Protein AF-A0A0B6ZT87-F1 (afdb_monomer_lite)

Sequence (252 aa):
LNSELMQNSILHFPVRRFHTSDIIVDASDFKSRPNCYDPAFLLRLFVQILSPDKQVVLRLFVERDCLSYLMIALSSHDPHIRLLAYHALNDFYLHVEGSRWHDKIEMTFVLDLLNASRVKDGQKLSFVVALFFARTVKLLLYPADPMYVPIF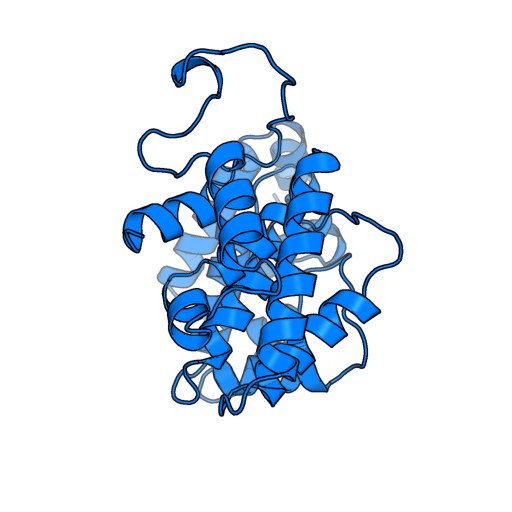RFLVAKPEVDLGNVPEFYQLFFSAGNQYKHERNWMLSLLYEGMRETSDYWLYQKKFIFKILLSYYDSA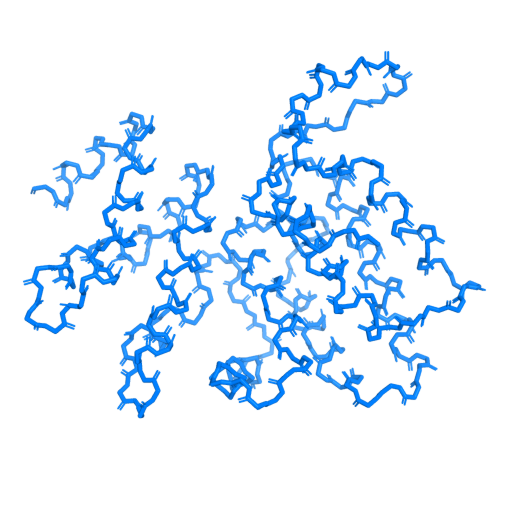ISDAHSQKLILLMVKNACQEKSVAVDLVKNHG

pLDDT: mean 92.38, std 9.5, range [53.12, 98.75]

Radius of gyration: 18.59 Å; chains: 1; bounding box: 53×34×52 Å

Structure (mmCIF, N/CA/C/O backbone):
data_AF-A0A0B6ZT87-F1
#
_entry.id   AF-A0A0B6ZT87-F1
#
loop_
_atom_site.group_PDB
_atom_site.id
_atom_site.type_symbol
_atom_site.label_atom_id
_atom_site.label_alt_id
_atom_site.label_comp_id
_atom_site.label_asym_id
_atom_site.label_entity_id
_atom_site.label_seq_id
_atom_site.pdbx_PDB_ins_code
_atom_site.Cartn_x
_atom_site.Cartn_y
_atom_site.Cartn_z
_atom_site.occupancy
_atom_site.B_iso_or_equiv
_atom_site.auth_seq_id
_atom_site.auth_comp_id
_atom_site.auth_asym_id
_atom_site.auth_atom_id
_atom_site.pdbx_PDB_model_num
ATOM 1 N N . LEU A 1 1 ? -16.168 -11.953 5.983 1.00 83.44 1 LEU A N 1
ATOM 2 C CA . LEU A 1 1 ? -15.842 -11.524 4.602 1.00 83.44 1 LEU A CA 1
ATOM 3 C C . LEU A 1 1 ? -15.044 -12.636 3.929 1.00 83.44 1 LEU A C 1
ATOM 5 O O . LEU A 1 1 ? -14.175 -13.207 4.580 1.00 83.44 1 LEU A O 1
ATOM 9 N N . ASN A 1 2 ? -15.372 -12.985 2.683 1.00 91.62 2 ASN A N 1
ATOM 10 C CA . ASN A 1 2 ? -14.607 -13.939 1.874 1.00 91.62 2 ASN A CA 1
ATOM 11 C C . ASN A 1 2 ? -13.206 -13.363 1.578 1.00 91.62 2 ASN A C 1
ATOM 13 O O . ASN A 1 2 ? -13.110 -12.232 1.097 1.00 91.62 2 ASN A O 1
ATOM 17 N N . SER A 1 3 ? -12.154 -14.128 1.894 1.00 91.88 3 SER A N 1
ATOM 18 C CA . SER A 1 3 ? -10.756 -13.685 1.796 1.00 91.88 3 SER A CA 1
ATOM 19 C C . SER A 1 3 ? -10.286 -13.490 0.352 1.00 91.88 3 SER A C 1
ATOM 21 O O . SER A 1 3 ? -9.625 -12.499 0.065 1.00 91.88 3 SER A O 1
ATOM 23 N N . GLU A 1 4 ? -10.655 -14.380 -0.570 1.00 92.88 4 GLU A N 1
ATOM 24 C CA . GLU A 1 4 ? -10.298 -14.256 -1.991 1.00 92.88 4 GLU A CA 1
ATOM 25 C C . GLU A 1 4 ? -10.983 -13.040 -2.624 1.00 92.88 4 GLU A C 1
ATOM 27 O O . GLU A 1 4 ? -10.346 -12.230 -3.299 1.00 92.88 4 GLU A O 1
ATOM 32 N N . LEU A 1 5 ? -12.273 -12.853 -2.327 1.00 94.06 5 LEU A N 1
ATOM 33 C CA . LEU A 1 5 ? -13.032 -11.691 -2.775 1.00 94.06 5 LEU A CA 1
ATOM 34 C C . LEU A 1 5 ? -12.413 -10.389 -2.247 1.00 94.06 5 LEU A C 1
ATOM 36 O O . LEU A 1 5 ? -12.329 -9.407 -2.982 1.00 94.06 5 LEU A O 1
ATOM 40 N N . MET A 1 6 ? -11.929 -10.377 -0.999 1.00 96.06 6 MET A N 1
ATOM 41 C CA . MET A 1 6 ? -11.260 -9.210 -0.416 1.00 96.06 6 MET A CA 1
ATOM 42 C C . MET A 1 6 ? -9.918 -8.911 -1.089 1.00 96.06 6 MET A C 1
ATOM 44 O O . MET A 1 6 ? -9.664 -7.762 -1.447 1.00 96.06 6 MET A O 1
ATOM 48 N N . GLN A 1 7 ? -9.096 -9.934 -1.333 1.00 94.75 7 GLN A N 1
ATOM 49 C CA . GLN A 1 7 ? -7.830 -9.785 -2.058 1.00 94.75 7 GLN A CA 1
ATOM 50 C C . GLN A 1 7 ? -8.050 -9.225 -3.467 1.00 94.75 7 GLN A C 1
ATOM 52 O O . GLN A 1 7 ? -7.420 -8.240 -3.849 1.00 94.75 7 GLN A O 1
ATOM 57 N N . ASN A 1 8 ? -9.026 -9.762 -4.204 1.00 94.88 8 ASN A N 1
ATOM 58 C CA . ASN A 1 8 ? -9.412 -9.216 -5.505 1.00 94.88 8 ASN A CA 1
ATOM 59 C C . ASN A 1 8 ? -9.874 -7.755 -5.399 1.00 94.88 8 ASN A C 1
ATOM 61 O O . ASN A 1 8 ? -9.515 -6.930 -6.238 1.00 94.88 8 ASN A O 1
ATOM 65 N N . SER A 1 9 ? -10.620 -7.410 -4.347 1.00 95.50 9 SER A N 1
ATOM 66 C CA . SER A 1 9 ? -11.100 -6.041 -4.117 1.00 95.50 9 SER A CA 1
ATOM 67 C C . SER A 1 9 ? -9.967 -5.054 -3.820 1.00 95.50 9 SER A C 1
ATOM 69 O O . SER A 1 9 ? -10.050 -3.901 -4.237 1.00 95.50 9 SER A O 1
ATOM 71 N N . ILE A 1 10 ? -8.902 -5.500 -3.149 1.00 96.94 10 ILE A N 1
ATOM 72 C CA . ILE A 1 10 ? -7.670 -4.728 -2.929 1.00 96.94 10 ILE A CA 1
ATOM 73 C C . ILE A 1 10 ? -6.945 -4.510 -4.260 1.00 96.94 10 ILE A C 1
ATOM 75 O O . ILE A 1 10 ? -6.743 -3.368 -4.679 1.00 96.94 10 ILE A O 1
ATOM 79 N N . LEU A 1 11 ? -6.622 -5.591 -4.974 1.00 95.12 11 LEU A N 1
ATOM 80 C CA . LEU A 1 11 ? -5.844 -5.544 -6.218 1.00 95.12 11 LEU A CA 1
ATOM 81 C C . LEU A 1 11 ? -6.576 -4.866 -7.378 1.00 95.12 11 LEU A C 1
ATOM 83 O O . LEU A 1 11 ? -5.948 -4.445 -8.351 1.00 95.12 11 LEU A O 1
ATOM 87 N N . HIS A 1 12 ? -7.900 -4.755 -7.301 1.00 93.31 12 HIS A N 1
ATOM 88 C CA . HIS A 1 12 ? -8.737 -4.156 -8.337 1.00 93.31 12 HIS A CA 1
ATOM 89 C C . HIS A 1 12 ? -9.594 -3.000 -7.838 1.00 93.31 12 HIS A C 1
ATOM 91 O O . HIS A 1 12 ? -10.571 -2.637 -8.497 1.00 93.31 12 HIS A O 1
ATOM 97 N N . PHE A 1 13 ? -9.193 -2.364 -6.735 1.00 94.19 13 PHE A N 1
ATOM 98 C CA . PHE A 1 13 ? -9.897 -1.203 -6.204 1.00 94.19 13 PHE A CA 1
ATOM 99 C C . PHE A 1 13 ? -10.130 -0.143 -7.301 1.00 94.19 13 PHE A C 1
ATOM 101 O O . PHE A 1 13 ? -9.202 0.152 -8.075 1.00 94.19 13 PHE A O 1
ATOM 108 N N . PRO A 1 14 ? -11.351 0.411 -7.424 1.00 92.25 14 PRO A N 1
ATOM 109 C CA . PRO A 1 14 ? -11.712 1.315 -8.509 1.00 92.25 14 PRO A CA 1
ATOM 110 C C . PRO A 1 14 ? -11.261 2.750 -8.198 1.00 92.25 14 PRO A C 1
ATOM 112 O O . PRO A 1 14 ? -12.071 3.616 -7.884 1.00 92.25 14 PRO A O 1
ATOM 115 N N . VAL A 1 15 ? -9.957 3.018 -8.316 1.00 91.88 15 VAL A N 1
ATOM 116 C CA . VAL A 1 15 ? -9.335 4.291 -7.895 1.00 91.88 15 VAL A CA 1
ATOM 117 C C . VAL A 1 15 ? -9.961 5.547 -8.515 1.00 91.88 15 VAL A C 1
ATOM 119 O O . VAL A 1 15 ? -9.937 6.597 -7.888 1.00 91.88 15 VAL A O 1
ATOM 122 N N . ARG A 1 16 ? -10.546 5.468 -9.720 1.00 89.62 16 ARG A N 1
ATOM 123 C CA . ARG A 1 16 ? -11.189 6.604 -10.421 1.00 89.62 16 ARG A CA 1
ATOM 124 C C . ARG A 1 16 ? -12.714 6.666 -10.262 1.00 89.62 16 ARG A C 1
ATOM 126 O O . ARG A 1 16 ? -13.355 7.467 -10.939 1.00 89.62 16 ARG A O 1
ATOM 133 N N . ARG A 1 17 ? -13.318 5.809 -9.433 1.00 84.62 17 ARG A N 1
ATOM 134 C CA . ARG A 1 17 ? -14.758 5.877 -9.161 1.00 84.62 17 ARG A CA 1
ATOM 135 C C . ARG A 1 17 ? -15.024 6.982 -8.145 1.00 84.62 17 ARG A C 1
ATOM 137 O O . ARG A 1 17 ? -14.495 6.942 -7.040 1.00 84.62 17 ARG A O 1
ATOM 144 N N . PHE A 1 18 ? -15.866 7.931 -8.532 1.00 80.88 18 PHE A N 1
ATOM 145 C CA . PHE A 1 18 ? -16.365 8.971 -7.643 1.00 80.88 18 PHE A CA 1
ATOM 146 C C . PHE A 1 18 ? -17.678 8.534 -7.001 1.00 80.88 18 PHE A C 1
ATOM 148 O O . PHE A 1 18 ? -18.469 7.803 -7.602 1.00 80.88 18 PHE A O 1
ATOM 155 N N . HIS A 1 19 ? -17.892 8.964 -5.765 1.00 71.06 19 HIS A N 1
ATOM 156 C CA . HIS A 1 19 ? -19.130 8.798 -5.040 1.00 71.06 19 HIS A CA 1
ATOM 157 C C . HIS A 1 19 ? -20.219 9.581 -5.765 1.00 71.06 19 HIS A C 1
ATOM 159 O O . HIS A 1 19 ? -20.153 10.801 -5.893 1.00 71.06 19 HIS A O 1
ATOM 165 N N . THR A 1 20 ? -21.224 8.864 -6.252 1.00 66.50 20 THR A N 1
ATOM 166 C CA . THR A 1 20 ? -22.485 9.455 -6.681 1.00 66.50 20 THR A CA 1
ATOM 167 C C . THR A 1 20 ? -23.411 9.522 -5.472 1.00 66.50 20 THR A C 1
ATOM 169 O O . THR A 1 20 ? -23.677 8.512 -4.822 1.00 66.50 20 THR A O 1
ATOM 172 N N . SER A 1 21 ? -23.855 10.728 -5.132 1.00 57.47 21 SER A N 1
ATOM 173 C CA . SER A 1 21 ? -24.848 10.974 -4.085 1.00 57.47 21 SER A CA 1
ATOM 174 C C . SER A 1 21 ? -26.244 10.534 -4.541 1.00 57.47 21 SER A C 1
ATOM 176 O O . SER A 1 21 ? -26.616 10.818 -5.678 1.00 57.47 21 SER A O 1
ATOM 178 N N . ASP A 1 22 ? -26.981 9.870 -3.643 1.00 53.12 22 ASP A N 1
ATOM 179 C CA . ASP A 1 22 ? -28.433 9.583 -3.576 1.00 53.12 22 ASP A CA 1
ATOM 180 C C . ASP A 1 22 ? -29.196 9.059 -4.805 1.00 53.12 22 ASP A C 1
ATOM 182 O O . ASP A 1 22 ? -30.383 8.746 -4.706 1.00 53.12 22 ASP A O 1
ATOM 186 N N . ILE A 1 23 ? -28.547 8.873 -5.948 1.00 57.34 23 ILE A N 1
ATOM 187 C CA . ILE A 1 23 ? -29.146 8.183 -7.087 1.00 57.34 23 ILE A CA 1
ATOM 188 C C . ILE A 1 23 ? -28.925 6.686 -6.874 1.00 57.34 23 ILE A C 1
ATOM 190 O O . ILE A 1 23 ? -27.784 6.218 -6.821 1.00 57.34 23 ILE A O 1
ATOM 194 N N . ILE A 1 24 ? -30.018 5.929 -6.748 1.00 55.78 24 ILE A N 1
ATOM 195 C CA . ILE A 1 24 ? -29.978 4.468 -6.850 1.00 55.78 24 ILE A CA 1
ATOM 196 C C . ILE A 1 24 ? -29.580 4.154 -8.293 1.00 55.78 24 ILE A C 1
ATOM 198 O O . ILE A 1 24 ? -30.388 4.244 -9.212 1.00 55.78 24 ILE A O 1
ATOM 202 N N . VAL A 1 25 ? -28.299 3.872 -8.483 1.00 58.06 25 VAL A N 1
ATOM 203 C CA . VAL A 1 25 ? -27.706 3.474 -9.757 1.00 58.06 25 VAL A CA 1
ATOM 204 C C . VAL A 1 25 ? -27.603 1.947 -9.762 1.00 58.06 25 VAL A C 1
ATOM 206 O O . VAL A 1 25 ? -27.328 1.352 -8.715 1.00 58.06 25 VAL A O 1
ATOM 209 N N . ASP A 1 26 ? -27.850 1.304 -10.906 1.00 58.34 26 ASP A N 1
ATOM 210 C CA . ASP A 1 26 ? -27.733 -0.153 -11.017 1.00 58.34 26 ASP A CA 1
ATOM 211 C C . ASP A 1 26 ? -26.299 -0.590 -10.664 1.00 58.34 26 ASP A C 1
ATOM 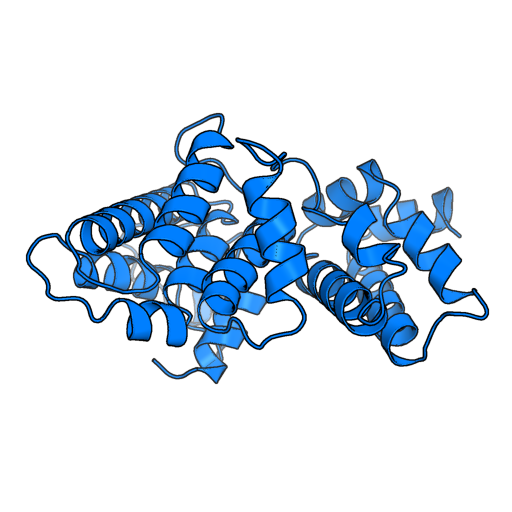213 O O . ASP A 1 26 ? -25.317 0.092 -10.979 1.00 58.34 26 ASP A O 1
ATOM 217 N N . ALA A 1 27 ? -26.157 -1.737 -9.999 1.00 54.16 27 ALA A N 1
ATOM 218 C CA . ALA A 1 27 ? -24.858 -2.319 -9.680 1.00 54.16 27 ALA A CA 1
ATOM 219 C C . ALA A 1 27 ? -23.961 -2.457 -10.929 1.00 54.16 27 ALA A C 1
ATOM 221 O O . ALA A 1 27 ? -22.741 -2.314 -10.812 1.00 54.16 27 ALA A O 1
ATOM 222 N N . SER A 1 28 ? -24.546 -2.673 -12.116 1.00 57.28 28 SER A N 1
ATOM 223 C CA . SER A 1 28 ? -23.823 -2.730 -13.395 1.00 57.28 28 SER A CA 1
ATOM 224 C C . SER A 1 28 ? -23.135 -1.417 -13.778 1.00 57.28 28 SER A C 1
ATOM 226 O O . SER A 1 28 ? -22.039 -1.427 -14.345 1.00 57.28 28 SER A O 1
ATOM 228 N N . ASP A 1 29 ? -23.739 -0.280 -13.440 1.00 55.91 29 ASP A N 1
ATOM 229 C CA . ASP A 1 29 ? -23.303 1.050 -13.881 1.00 55.91 29 ASP A CA 1
ATOM 230 C C . ASP A 1 29 ? -22.119 1.577 -13.061 1.00 55.91 29 ASP A C 1
ATOM 232 O O . ASP A 1 29 ? -21.350 2.435 -13.505 1.00 55.91 29 ASP A O 1
ATOM 236 N N . PHE A 1 30 ? -21.896 1.004 -11.878 1.00 54.84 30 PHE A N 1
ATOM 237 C CA . PHE A 1 30 ? -20.769 1.337 -11.014 1.00 54.84 30 PHE A CA 1
ATOM 238 C C . PHE A 1 30 ? -19.422 0.775 -11.481 1.00 54.84 30 PHE A C 1
ATOM 240 O O . PHE A 1 30 ? -18.396 1.056 -10.848 1.00 54.84 30 PHE A O 1
ATOM 247 N N . LYS A 1 31 ? -19.399 -0.012 -12.569 1.00 53.62 31 LYS A N 1
ATOM 248 C CA . LYS A 1 31 ? -18.198 -0.701 -13.073 1.00 53.62 31 LYS A CA 1
ATOM 249 C C . LYS A 1 31 ? -17.474 -1.490 -11.972 1.00 53.62 31 LYS A C 1
ATOM 251 O O . LYS A 1 31 ? -16.247 -1.620 -11.996 1.00 53.62 31 LYS A O 1
ATOM 256 N N . SER A 1 32 ? -18.211 -1.990 -10.979 1.00 57.09 32 SER A N 1
ATOM 257 C CA . SER A 1 32 ? -17.680 -2.945 -10.015 1.00 57.09 32 SER A CA 1
ATOM 258 C C . SER A 1 32 ? -17.319 -4.211 -10.784 1.00 57.09 32 SER A C 1
ATOM 260 O O . SER A 1 32 ? -18.106 -4.740 -11.568 1.00 57.09 32 SER A O 1
ATOM 262 N N . ARG A 1 33 ? -16.084 -4.693 -10.614 1.00 71.75 33 ARG A N 1
ATOM 263 C CA . ARG A 1 33 ? -15.753 -6.022 -11.128 1.00 71.75 33 ARG A CA 1
ATOM 264 C C . ARG A 1 33 ? -16.640 -7.029 -10.387 1.00 71.75 33 ARG A C 1
ATOM 266 O O . ARG A 1 33 ? -16.773 -6.892 -9.172 1.00 71.75 33 ARG A O 1
ATOM 273 N N . PRO A 1 34 ? -17.195 -8.046 -11.069 1.00 72.38 34 PRO A N 1
ATOM 274 C CA . PRO A 1 34 ? -18.135 -8.991 -10.455 1.00 72.38 34 PRO A CA 1
ATOM 275 C C . PRO A 1 34 ? -17.536 -9.711 -9.237 1.00 72.38 34 PRO A C 1
ATOM 277 O O . PRO A 1 34 ? -18.251 -10.065 -8.307 1.00 72.38 34 PRO A O 1
ATOM 280 N N . ASN A 1 35 ? -16.208 -9.847 -9.205 1.00 86.75 35 ASN A N 1
ATOM 281 C CA . ASN A 1 35 ? -15.457 -10.475 -8.122 1.00 86.75 35 ASN A CA 1
ATOM 282 C C . ASN A 1 35 ? -14.780 -9.439 -7.207 1.00 86.75 35 ASN A C 1
ATOM 284 O O . ASN A 1 35 ? -13.632 -9.633 -6.803 1.00 86.75 35 ASN A O 1
ATOM 288 N N . CYS A 1 36 ? -15.445 -8.322 -6.903 1.00 90.69 36 CYS A N 1
ATOM 289 C CA . CYS A 1 36 ? -14.975 -7.329 -5.935 1.00 90.69 36 CYS A CA 1
ATOM 290 C C . CYS A 1 36 ? -16.129 -6.791 -5.080 1.00 90.69 36 CYS A C 1
ATOM 292 O O . CYS A 1 36 ? -17.240 -6.597 -5.568 1.00 90.69 36 CYS A O 1
ATOM 294 N N . TYR A 1 37 ? -15.849 -6.487 -3.814 1.00 91.44 37 TYR A N 1
ATOM 295 C CA . TYR A 1 37 ? -16.756 -5.725 -2.966 1.00 91.44 37 TYR A CA 1
ATOM 296 C C . TYR A 1 37 ? -16.900 -4.294 -3.482 1.00 91.44 37 TYR A C 1
ATOM 298 O O . TYR A 1 37 ? -15.930 -3.672 -3.927 1.00 91.44 37 TYR A O 1
ATOM 306 N N . ASP A 1 38 ? -18.110 -3.758 -3.357 1.00 87.94 38 ASP A N 1
ATOM 307 C CA . ASP A 1 38 ? -18.382 -2.351 -3.609 1.00 87.94 38 ASP A CA 1
ATOM 308 C C . ASP A 1 38 ? -17.730 -1.467 -2.522 1.00 87.94 38 ASP A C 1
ATOM 310 O O . ASP A 1 38 ? -18.082 -1.609 -1.346 1.00 87.94 38 ASP A O 1
ATOM 314 N N . PRO A 1 39 ? -16.818 -0.535 -2.872 1.00 90.62 39 PRO A N 1
ATOM 315 C CA . PRO A 1 39 ? -16.180 0.337 -1.886 1.00 90.62 39 PRO A CA 1
ATOM 316 C C . PRO A 1 39 ? -17.156 1.232 -1.130 1.00 90.62 39 PRO A C 1
ATOM 318 O O . PRO A 1 39 ? -16.940 1.493 0.051 1.00 90.62 39 PRO A O 1
ATOM 321 N N . ALA A 1 40 ? -18.228 1.696 -1.784 1.00 85.69 40 ALA A N 1
ATOM 322 C CA . ALA A 1 40 ? -19.200 2.576 -1.141 1.00 85.69 40 ALA A CA 1
ATOM 323 C C . ALA A 1 40 ? -19.935 1.849 -0.006 1.00 85.69 40 ALA A C 1
ATOM 325 O O . ALA A 1 40 ? -20.065 2.396 1.090 1.00 85.69 40 ALA A O 1
ATOM 326 N N . PHE A 1 41 ? -20.346 0.602 -0.242 1.00 90.06 41 PHE A N 1
ATOM 327 C CA . PHE A 1 41 ? -20.899 -0.268 0.790 1.00 90.06 41 PHE A CA 1
ATOM 328 C C . PHE A 1 41 ? -19.863 -0.636 1.863 1.00 90.06 41 PHE A C 1
ATOM 330 O O . PHE A 1 41 ? -20.102 -0.436 3.055 1.00 90.06 41 PHE A O 1
ATOM 337 N N . LEU A 1 42 ? -18.706 -1.167 1.457 1.00 94.06 42 LEU A N 1
ATOM 338 C CA . LEU A 1 42 ? -17.764 -1.794 2.383 1.00 94.06 42 LEU A CA 1
ATOM 339 C C . LEU A 1 42 ? -17.112 -0.784 3.340 1.00 94.06 42 LEU A C 1
ATOM 341 O O . LEU A 1 42 ? -16.951 -1.084 4.520 1.00 94.06 42 LEU A O 1
ATOM 345 N N . LEU A 1 43 ? -16.802 0.431 2.876 1.00 95.62 43 LEU A N 1
ATOM 346 C CA . LEU A 1 43 ? -16.252 1.480 3.742 1.00 95.62 43 LEU A CA 1
ATOM 347 C C . LEU A 1 43 ? -17.269 1.964 4.777 1.00 95.62 43 LEU A C 1
ATOM 349 O O . LEU A 1 43 ? -16.916 2.134 5.941 1.00 95.62 43 LEU A O 1
ATOM 353 N N . ARG A 1 44 ? -18.539 2.129 4.386 1.00 94.31 44 ARG A N 1
ATOM 354 C CA . ARG A 1 44 ? -19.615 2.483 5.327 1.00 94.31 44 ARG A CA 1
ATOM 355 C C . ARG A 1 44 ? -19.831 1.380 6.361 1.00 94.31 44 ARG A C 1
ATOM 357 O O . ARG A 1 44 ? -19.998 1.675 7.541 1.00 94.31 44 ARG A O 1
ATOM 364 N N . LEU A 1 45 ? -19.763 0.117 5.936 1.00 95.75 45 LEU A N 1
ATOM 365 C CA . LEU A 1 45 ? -19.802 -1.023 6.848 1.00 95.75 45 LEU A CA 1
ATOM 366 C C . LEU A 1 45 ? -18.639 -0.981 7.850 1.00 95.75 45 LEU A C 1
ATOM 368 O O . LEU A 1 45 ? -18.861 -1.210 9.034 1.00 95.75 45 LEU A O 1
ATOM 372 N N . PHE A 1 46 ? -17.419 -0.667 7.410 1.00 98.12 46 PHE A N 1
ATOM 373 C CA . PHE A 1 46 ? -16.270 -0.555 8.312 1.00 98.12 46 PHE A CA 1
ATOM 374 C C . PHE A 1 46 ? -16.413 0.584 9.316 1.00 98.12 46 PHE A C 1
ATOM 376 O O . PHE A 1 46 ? -16.192 0.340 10.497 1.00 98.12 46 PHE A O 1
ATOM 383 N N . VAL A 1 47 ? -16.867 1.767 8.896 1.00 97.31 47 VAL A N 1
ATOM 384 C CA . VAL A 1 47 ? -17.190 2.867 9.824 1.00 97.31 47 VAL A CA 1
ATOM 385 C C . VAL A 1 47 ? -18.217 2.414 10.869 1.00 97.31 47 VAL A C 1
ATOM 387 O O . VAL A 1 47 ? -18.040 2.638 12.061 1.00 97.31 47 VAL A O 1
ATOM 390 N N . GLN A 1 48 ? -19.261 1.692 10.454 1.00 96.88 48 GLN A N 1
ATOM 391 C CA . GLN A 1 48 ? -20.282 1.192 11.377 1.00 96.88 48 GLN A CA 1
ATOM 392 C C . GLN A 1 48 ? -19.766 0.106 12.337 1.00 96.88 48 GLN A C 1
ATOM 394 O O . GLN A 1 48 ? -20.220 0.035 13.480 1.00 96.88 48 GLN A O 1
ATOM 399 N N . ILE A 1 49 ? -18.859 -0.763 11.881 1.00 97.25 49 ILE A N 1
ATOM 400 C CA . ILE A 1 49 ? -18.223 -1.797 12.714 1.00 97.25 49 ILE A CA 1
ATOM 401 C C . ILE A 1 49 ? -17.276 -1.159 13.731 1.00 97.25 49 ILE A C 1
ATOM 403 O O . ILE A 1 49 ? -17.218 -1.622 14.865 1.00 97.25 49 ILE A O 1
ATOM 407 N N . LEU A 1 50 ? -16.551 -0.116 13.327 1.00 98.25 50 LEU A N 1
ATOM 408 C CA . LEU A 1 50 ? -15.528 0.547 14.132 1.00 98.25 50 LEU A CA 1
ATOM 409 C C . LEU A 1 50 ? -16.079 1.682 15.004 1.00 98.25 50 LEU A C 1
ATOM 411 O O . LEU A 1 50 ? -15.322 2.263 15.769 1.00 98.25 50 LEU A O 1
ATOM 415 N N . SER A 1 51 ? -17.381 1.978 14.955 1.00 96.50 51 SER A N 1
ATOM 416 C CA . SER A 1 51 ? -17.975 3.013 15.812 1.00 96.50 51 SER A CA 1
ATOM 417 C C . SER A 1 51 ? -17.656 2.779 17.308 1.00 96.50 51 SER A C 1
ATOM 419 O O . SER A 1 51 ? -17.592 1.614 17.717 1.00 96.50 51 SER A O 1
ATOM 421 N N . PRO A 1 52 ? -17.488 3.837 18.130 1.00 92.44 52 PRO A N 1
ATOM 422 C CA . PRO A 1 52 ? -16.894 3.749 19.474 1.00 92.44 52 PRO A CA 1
ATOM 423 C C . PRO A 1 52 ? -17.495 2.697 20.419 1.00 92.44 52 PRO A C 1
ATOM 425 O O . PRO A 1 52 ? -16.767 2.059 21.171 1.00 92.44 52 PRO A O 1
ATOM 428 N N . ASP A 1 53 ? -18.806 2.457 20.347 1.00 90.94 53 ASP A N 1
ATOM 429 C CA . ASP A 1 53 ? -19.511 1.547 21.263 1.00 90.94 53 ASP A CA 1
ATOM 430 C C . ASP A 1 53 ? -19.455 0.063 20.850 1.00 90.94 53 ASP A C 1
ATOM 432 O O . ASP A 1 53 ? -20.111 -0.793 21.454 1.00 90.94 53 ASP A O 1
ATOM 436 N N . LYS A 1 54 ? -18.730 -0.278 19.778 1.00 94.25 54 LYS A N 1
ATOM 437 C CA . LYS A 1 54 ? -18.665 -1.648 19.252 1.00 94.25 54 LYS A CA 1
ATOM 438 C C . LYS A 1 54 ? -17.457 -2.394 19.792 1.00 94.25 54 LYS A C 1
ATOM 440 O O . LYS A 1 54 ? -16.344 -1.890 19.806 1.00 94.25 54 LYS A O 1
ATOM 445 N N . GLN A 1 55 ? -17.665 -3.656 20.161 1.00 93.12 55 GLN A N 1
ATOM 446 C CA . GLN A 1 55 ? -16.560 -4.566 20.440 1.00 93.12 55 GLN A CA 1
ATOM 447 C C . GLN A 1 55 ? -16.034 -5.152 19.132 1.00 93.12 55 GLN A C 1
ATOM 449 O O . GLN A 1 55 ? -16.737 -5.894 18.443 1.00 93.12 55 GLN A O 1
ATOM 454 N N . VAL A 1 56 ? -14.788 -4.825 18.798 1.00 95.06 56 VAL A N 1
ATOM 455 C CA . VAL A 1 56 ? -14.144 -5.251 17.555 1.00 95.06 56 VAL A CA 1
ATOM 456 C C . VAL A 1 56 ? -13.061 -6.277 17.863 1.00 95.06 56 VAL A C 1
ATOM 458 O O . VAL A 1 56 ? -12.143 -6.030 18.643 1.00 95.06 56 VAL A O 1
ATOM 461 N N . VAL A 1 57 ? -13.129 -7.438 17.211 1.00 96.44 57 VAL A N 1
ATOM 462 C CA . VAL A 1 57 ? -12.037 -8.419 17.243 1.00 96.44 57 VAL A CA 1
ATOM 463 C C . VAL A 1 57 ? -10.928 -7.930 16.305 1.00 96.44 57 VAL A C 1
ATOM 465 O O . VAL A 1 57 ? -10.904 -8.273 15.124 1.00 96.44 57 VAL A O 1
ATOM 468 N N . LEU A 1 58 ? -10.031 -7.094 16.833 1.00 97.56 58 LEU A N 1
ATOM 469 C CA . LEU A 1 58 ? -9.003 -6.363 16.074 1.00 97.56 58 LEU A CA 1
ATOM 470 C C . LEU A 1 58 ? -8.143 -7.265 15.188 1.00 97.56 58 LEU A C 1
ATOM 472 O O . LEU A 1 58 ? -8.039 -7.033 13.985 1.00 97.56 58 LEU A O 1
ATOM 476 N N . ARG A 1 59 ? -7.606 -8.348 15.758 1.00 97.00 59 ARG A N 1
ATOM 477 C CA . ARG A 1 59 ? -6.811 -9.325 15.005 1.00 97.00 59 ARG A CA 1
ATOM 478 C C . ARG A 1 59 ? -7.586 -9.890 13.815 1.00 97.00 59 ARG A C 1
ATOM 480 O O . ARG A 1 59 ? -7.068 -9.892 12.708 1.00 97.00 59 ARG A O 1
ATOM 487 N N . LEU A 1 60 ? -8.849 -10.282 14.010 1.00 97.06 60 LEU A N 1
ATOM 488 C CA . LEU A 1 60 ? -9.692 -10.802 12.928 1.00 97.06 60 LEU A CA 1
ATOM 489 C C . LEU A 1 60 ? -9.961 -9.737 11.853 1.00 97.06 60 LEU A C 1
ATOM 491 O O . LEU A 1 60 ? -10.017 -10.064 10.669 1.00 97.06 60 LEU A O 1
ATOM 495 N N . PHE A 1 61 ? -10.120 -8.470 12.244 1.00 98.00 61 PHE A N 1
ATOM 496 C CA . PHE A 1 61 ? -10.300 -7.359 11.308 1.00 98.00 61 PHE A CA 1
ATOM 497 C C . PHE A 1 61 ? -9.085 -7.211 10.376 1.00 98.00 61 PHE A C 1
ATOM 499 O O . PHE A 1 61 ? -9.247 -7.050 9.166 1.00 98.00 61 PHE A O 1
ATOM 506 N N . VAL A 1 62 ? -7.869 -7.341 10.914 1.00 98.06 62 VAL A N 1
ATOM 507 C CA . VAL A 1 62 ? -6.629 -7.294 10.124 1.00 98.06 62 VAL A CA 1
ATOM 508 C C . VAL A 1 62 ? -6.409 -8.591 9.331 1.00 98.06 62 VAL A C 1
ATOM 510 O O . VAL A 1 62 ? -6.124 -8.532 8.137 1.00 98.06 62 VAL A O 1
ATOM 513 N N . GLU A 1 63 ? -6.634 -9.767 9.929 1.00 96.88 63 GLU A N 1
ATOM 514 C CA . GLU A 1 63 ? -6.513 -11.076 9.256 1.00 96.88 63 GLU A CA 1
ATOM 515 C C . GLU A 1 63 ? -7.448 -11.207 8.044 1.00 96.88 63 GLU A C 1
ATOM 517 O O . GLU A 1 63 ? -7.121 -11.891 7.072 1.00 96.88 63 GLU A O 1
ATOM 522 N N . ARG A 1 64 ? -8.610 -10.542 8.082 1.00 97.31 64 ARG A N 1
ATOM 523 C CA . ARG A 1 64 ? -9.592 -10.501 6.987 1.00 97.31 64 ARG A CA 1
ATOM 524 C C . ARG A 1 64 ? -9.357 -9.375 5.982 1.00 97.31 64 ARG A C 1
ATOM 526 O O . ARG A 1 64 ? -10.253 -9.112 5.183 1.00 97.31 64 ARG A O 1
ATOM 533 N N . ASP A 1 65 ? -8.181 -8.747 6.006 1.00 98.38 65 ASP A N 1
ATOM 534 C CA . ASP A 1 65 ? -7.775 -7.663 5.106 1.00 98.38 65 ASP A CA 1
ATOM 535 C C . ASP A 1 65 ? -8.666 -6.410 5.184 1.00 98.38 65 ASP A C 1
ATOM 537 O O . ASP A 1 65 ? -8.617 -5.562 4.294 1.00 98.38 65 ASP A O 1
ATOM 541 N N . CYS A 1 66 ? -9.469 -6.236 6.240 1.00 98.44 66 CYS A N 1
ATOM 542 C CA . CYS A 1 66 ? -10.311 -5.047 6.366 1.00 98.44 66 CYS A CA 1
ATOM 543 C C . CYS A 1 66 ? -9.446 -3.789 6.531 1.00 98.44 66 CYS A C 1
ATOM 545 O O . CYS A 1 66 ? -9.679 -2.786 5.861 1.00 98.44 66 CYS A O 1
ATOM 547 N N . LEU A 1 67 ? -8.395 -3.863 7.358 1.00 98.56 67 LEU A N 1
ATOM 548 C CA . LEU A 1 67 ? -7.439 -2.764 7.524 1.00 98.56 67 LEU A CA 1
ATOM 549 C C . LEU A 1 67 ? -6.634 -2.510 6.240 1.00 98.56 67 LEU A C 1
ATOM 551 O O . LEU A 1 67 ? -6.464 -1.365 5.828 1.00 98.56 67 LEU A O 1
ATOM 555 N N . SER A 1 68 ? -6.207 -3.573 5.555 1.00 98.75 68 SER A N 1
ATOM 556 C CA . SER A 1 68 ? -5.549 -3.481 4.248 1.00 98.75 68 SER A CA 1
ATOM 557 C C . SER A 1 68 ? -6.440 -2.793 3.210 1.00 98.75 68 SER A C 1
ATOM 559 O O . SER A 1 68 ? -5.971 -1.951 2.449 1.00 98.75 68 SER A O 1
ATOM 561 N N . TYR A 1 69 ? -7.741 -3.079 3.212 1.00 98.75 69 TYR A N 1
ATOM 562 C CA . TYR A 1 69 ? -8.707 -2.423 2.336 1.00 98.75 69 TYR A CA 1
ATOM 563 C C . TYR A 1 69 ? -8.859 -0.926 2.642 1.00 98.75 69 TYR A C 1
ATOM 565 O O . TYR A 1 69 ? -8.927 -0.120 1.712 1.00 98.75 69 TYR A O 1
ATOM 573 N N . LEU A 1 70 ? -8.851 -0.532 3.923 1.00 98.75 70 LEU A N 1
ATOM 574 C CA . LEU A 1 70 ? -8.832 0.883 4.316 1.00 98.75 70 LEU A CA 1
ATOM 575 C C . LEU A 1 70 ? -7.588 1.602 3.776 1.00 98.75 70 LEU A C 1
ATOM 577 O O . LEU A 1 70 ? -7.719 2.694 3.226 1.00 98.75 70 LEU A O 1
ATOM 581 N N . MET A 1 71 ? -6.409 0.971 3.845 1.00 98.62 71 MET A N 1
ATOM 582 C CA . MET A 1 71 ? -5.171 1.522 3.271 1.00 98.62 71 MET A CA 1
ATOM 583 C C . MET A 1 71 ? -5.294 1.740 1.761 1.00 98.62 71 MET A C 1
ATOM 585 O O . MET A 1 71 ? -4.967 2.814 1.255 1.00 98.62 71 MET A O 1
ATOM 589 N N . ILE A 1 72 ? -5.826 0.752 1.038 1.00 98.38 72 ILE A N 1
ATOM 590 C CA . ILE A 1 72 ? -6.063 0.845 -0.407 1.00 98.38 72 ILE A CA 1
ATOM 591 C C . ILE A 1 72 ? -7.037 1.970 -0.759 1.00 98.38 72 ILE A C 1
ATOM 593 O O . ILE A 1 72 ? -6.810 2.684 -1.737 1.00 98.38 72 ILE A O 1
ATOM 597 N N . ALA A 1 73 ? -8.088 2.184 0.032 1.00 98.31 73 ALA A N 1
ATOM 598 C CA . ALA A 1 73 ? -9.076 3.229 -0.230 1.00 98.31 73 ALA A CA 1
ATOM 599 C C . ALA A 1 73 ? -8.486 4.654 -0.212 1.00 98.31 73 ALA A C 1
ATOM 601 O O . ALA A 1 73 ? -9.008 5.541 -0.893 1.00 98.31 73 ALA A O 1
ATOM 602 N N . LEU A 1 74 ? -7.343 4.866 0.453 1.00 98.44 74 LEU A N 1
ATOM 603 C CA . LEU A 1 74 ? -6.595 6.132 0.424 1.00 98.44 74 LEU A CA 1
ATOM 604 C C . LEU A 1 74 ? -6.021 6.473 -0.964 1.00 98.44 74 LEU A C 1
ATOM 606 O O . LEU A 1 74 ? -5.664 7.623 -1.223 1.00 98.44 74 LEU A O 1
ATOM 610 N N . SER A 1 75 ? -5.950 5.499 -1.876 1.00 97.75 75 SER A N 1
ATOM 611 C CA . SER A 1 75 ? -5.547 5.716 -3.272 1.00 97.75 75 SER A CA 1
ATOM 612 C C . SER A 1 75 ? -6.668 6.253 -4.169 1.00 97.75 75 SER A C 1
ATOM 614 O O . SER A 1 75 ? -6.411 6.603 -5.322 1.00 97.75 75 SER A O 1
ATOM 616 N N . SER A 1 76 ? -7.905 6.348 -3.666 1.00 96.75 76 SER A N 1
ATOM 617 C CA . SER A 1 76 ? -9.045 6.853 -4.435 1.00 96.75 76 SER A CA 1
ATOM 618 C C . SER A 1 76 ? -8.838 8.300 -4.885 1.00 96.75 76 SER A C 1
ATOM 620 O O . SER A 1 76 ? -8.351 9.142 -4.131 1.00 96.75 76 SER A O 1
ATOM 622 N N . HIS A 1 77 ? -9.256 8.627 -6.105 1.00 94.81 77 HIS A N 1
ATOM 623 C CA . HIS A 1 77 ? -9.333 10.005 -6.598 1.00 94.81 77 HIS A CA 1
ATOM 624 C C . HIS A 1 77 ? -10.452 10.794 -5.917 1.00 94.81 77 HIS A C 1
ATOM 626 O O . HIS A 1 77 ? -10.336 12.010 -5.771 1.00 94.81 77 HIS A O 1
ATOM 632 N N . ASP A 1 78 ? -11.467 10.110 -5.397 1.00 94.62 78 ASP A N 1
ATOM 633 C CA . ASP A 1 78 ? -12.569 10.729 -4.673 1.00 94.62 78 ASP A CA 1
ATOM 634 C C . ASP A 1 78 ? -12.182 11.112 -3.230 1.00 94.62 78 ASP A C 1
ATOM 636 O O . ASP A 1 78 ? -11.895 10.225 -2.417 1.00 94.62 78 ASP A O 1
ATOM 640 N N . PRO A 1 79 ? -12.199 12.414 -2.875 1.00 95.25 79 PRO A N 1
ATOM 641 C CA . PRO A 1 79 ? -11.949 12.868 -1.510 1.00 95.25 79 PRO A CA 1
ATOM 642 C C . PRO A 1 79 ? -12.877 12.248 -0.465 1.00 95.25 79 PRO A C 1
ATOM 644 O O . PRO A 1 79 ? -12.411 11.950 0.631 1.00 95.25 79 PRO A O 1
ATOM 647 N N . HIS A 1 80 ? -14.149 12.009 -0.785 1.00 94.50 80 HIS A N 1
ATOM 648 C CA . HIS A 1 80 ? -15.115 11.462 0.167 1.00 94.50 80 HIS A CA 1
ATOM 649 C C . HIS A 1 80 ? -14.746 10.032 0.583 1.00 94.50 80 HIS A C 1
ATOM 651 O O . HIS A 1 80 ? -14.706 9.711 1.769 1.00 94.50 80 HIS A O 1
ATOM 657 N N . ILE A 1 81 ? -14.382 9.189 -0.388 1.00 95.56 81 ILE A N 1
ATOM 658 C CA . ILE A 1 81 ? -13.893 7.826 -0.138 1.00 95.56 81 ILE A CA 1
ATOM 659 C C . ILE A 1 81 ? -12.638 7.840 0.740 1.00 95.56 81 ILE A C 1
ATOM 661 O O . ILE A 1 81 ? -12.542 7.057 1.685 1.00 95.56 81 ILE A O 1
ATOM 665 N N . ARG A 1 82 ? -11.695 8.751 0.468 1.00 97.31 82 ARG A N 1
ATOM 666 C CA . ARG A 1 82 ? -10.476 8.871 1.279 1.00 97.31 82 ARG A CA 1
ATOM 667 C C . ARG A 1 82 ? -10.774 9.326 2.703 1.00 97.31 82 ARG A C 1
ATOM 669 O O . ARG A 1 82 ? -10.199 8.779 3.634 1.00 97.31 82 ARG A O 1
ATOM 676 N N . LEU A 1 83 ? -11.663 10.301 2.882 1.00 96.94 83 LEU A N 1
ATOM 677 C CA . LEU A 1 83 ? -12.045 10.797 4.206 1.00 96.94 83 LEU A CA 1
ATOM 678 C C . LEU A 1 83 ? -12.759 9.720 5.033 1.00 96.94 83 LEU A C 1
ATOM 680 O O . LEU A 1 83 ? -12.424 9.557 6.202 1.00 96.94 83 LEU A O 1
ATOM 684 N N . LEU A 1 84 ? -13.653 8.928 4.428 1.00 96.94 84 LEU A N 1
ATOM 685 C CA . LEU A 1 84 ? -14.263 7.768 5.093 1.00 96.94 84 LEU A CA 1
ATOM 686 C C . LEU A 1 84 ? -13.218 6.736 5.528 1.00 96.94 84 LEU A C 1
ATOM 688 O O . LEU A 1 84 ? -13.290 6.209 6.635 1.00 96.94 84 LEU A O 1
ATOM 692 N N . ALA A 1 85 ? -12.238 6.454 4.670 1.00 98.31 85 ALA A N 1
ATOM 693 C CA . ALA A 1 85 ? -11.167 5.524 4.998 1.00 98.31 85 ALA A CA 1
ATOM 694 C C . ALA A 1 85 ? -10.272 6.057 6.128 1.00 98.31 85 ALA A C 1
ATOM 696 O O . ALA A 1 85 ? -9.991 5.318 7.065 1.00 98.31 85 ALA A O 1
ATOM 697 N N . TYR A 1 86 ? -9.884 7.338 6.098 1.00 98.31 86 TYR A N 1
ATOM 698 C CA . TYR A 1 86 ? -9.136 7.966 7.193 1.00 98.31 86 TYR A CA 1
ATOM 699 C C . TYR A 1 86 ? -9.916 7.977 8.510 1.00 98.31 86 TYR A C 1
ATOM 701 O O . TYR A 1 86 ? -9.332 7.696 9.552 1.00 98.31 86 TYR A O 1
ATOM 709 N N . HIS A 1 87 ? -11.222 8.244 8.469 1.00 98.00 87 HIS A N 1
ATOM 710 C CA . HIS A 1 87 ? -12.088 8.159 9.644 1.00 98.00 87 HIS A CA 1
ATOM 711 C C . HIS A 1 87 ? -12.084 6.746 10.233 1.00 98.00 87 HIS A C 1
ATOM 713 O O . HIS A 1 87 ? -11.797 6.568 11.410 1.00 98.00 87 HIS A O 1
ATOM 719 N N . ALA A 1 88 ? -12.326 5.727 9.406 1.00 98.44 88 ALA A N 1
ATOM 720 C CA . ALA A 1 88 ? -12.292 4.336 9.847 1.00 98.44 88 ALA A CA 1
ATOM 721 C C . ALA A 1 88 ? -10.903 3.921 10.375 1.00 98.44 88 ALA A C 1
ATOM 723 O O . ALA A 1 88 ? -10.817 3.184 11.351 1.00 98.44 88 ALA A O 1
ATOM 724 N N . LEU A 1 89 ? -9.807 4.402 9.776 1.00 98.56 89 LEU A N 1
ATOM 725 C CA . LEU A 1 89 ? -8.453 4.170 10.295 1.00 98.56 89 LEU A CA 1
ATOM 726 C C . LEU A 1 89 ? -8.262 4.786 11.686 1.00 98.56 89 LEU A C 1
ATOM 728 O O . LEU A 1 89 ? -7.671 4.143 12.550 1.00 98.56 89 LEU A O 1
ATOM 732 N N . ASN A 1 90 ? -8.783 5.993 11.912 1.00 98.06 90 ASN A N 1
ATOM 733 C CA . ASN A 1 90 ? -8.749 6.647 13.217 1.00 98.06 90 ASN A CA 1
ATOM 734 C C . ASN A 1 90 ? -9.587 5.887 14.257 1.00 98.06 90 ASN A C 1
ATOM 736 O O . ASN A 1 90 ? -9.120 5.647 15.364 1.00 98.06 90 ASN A O 1
ATOM 740 N N . ASP A 1 91 ? -10.789 5.438 13.900 1.00 98.44 91 ASP A N 1
ATOM 741 C CA . ASP A 1 91 ? -11.614 4.632 14.805 1.00 98.44 91 ASP A CA 1
ATOM 742 C C . ASP A 1 91 ? -10.926 3.307 15.159 1.00 98.44 91 ASP A C 1
ATOM 744 O O . ASP A 1 91 ? -10.877 2.911 16.323 1.00 98.44 91 ASP A O 1
ATOM 748 N N . PHE A 1 92 ? -10.331 2.633 14.168 1.00 98.56 92 PHE A N 1
ATOM 749 C CA . PHE A 1 92 ? -9.531 1.431 14.400 1.00 98.56 92 PHE A CA 1
ATOM 750 C C . PHE A 1 92 ? -8.352 1.712 15.339 1.00 98.56 92 PHE A C 1
ATOM 752 O O . PHE A 1 92 ? -8.125 0.934 16.263 1.00 98.56 92 PHE A O 1
ATOM 759 N N . TYR A 1 93 ? -7.638 2.827 15.149 1.00 98.31 93 TYR A N 1
ATOM 760 C CA . TYR A 1 93 ? -6.557 3.254 16.039 1.00 98.31 93 TYR A CA 1
ATOM 761 C C . TYR A 1 93 ? -7.036 3.387 17.488 1.00 98.31 93 TYR A C 1
ATOM 763 O O . TYR A 1 93 ? -6.409 2.838 18.391 1.00 98.31 93 TYR A O 1
ATOM 771 N N . LEU A 1 94 ? -8.178 4.042 17.717 1.00 97.81 94 LEU A N 1
ATOM 772 C CA . LEU A 1 94 ? -8.748 4.209 19.057 1.00 97.81 94 LEU A CA 1
ATOM 773 C C . LEU A 1 94 ? -9.126 2.866 19.702 1.00 97.81 94 LEU A C 1
ATOM 775 O O . LEU A 1 94 ? -8.865 2.661 20.890 1.00 97.81 94 LEU A O 1
ATOM 779 N N . HIS A 1 95 ? -9.673 1.921 18.927 1.00 98.06 95 HIS A N 1
ATOM 780 C CA . HIS A 1 95 ? -9.922 0.559 19.417 1.00 98.06 95 HIS A CA 1
ATOM 781 C C . HIS A 1 95 ? -8.628 -0.161 19.797 1.00 98.06 95 HIS A C 1
ATOM 783 O O . HIS A 1 95 ? -8.577 -0.820 20.835 1.00 98.06 95 HIS A O 1
ATOM 789 N N . VAL A 1 96 ? -7.576 -0.035 18.984 1.00 97.69 96 VAL A N 1
ATOM 790 C CA . VAL A 1 96 ? -6.255 -0.606 19.284 1.00 97.69 96 VAL A CA 1
ATOM 791 C C . VAL A 1 96 ? -5.686 0.007 20.564 1.00 97.69 96 VAL A C 1
ATOM 793 O O . VAL A 1 96 ? -5.263 -0.739 21.451 1.00 97.69 96 VAL A O 1
ATOM 796 N N . GLU A 1 97 ? -5.749 1.331 20.707 1.00 96.06 97 GLU A N 1
ATOM 797 C CA . GLU A 1 97 ? -5.284 2.071 21.881 1.00 96.06 97 GLU A CA 1
ATOM 798 C C . GLU A 1 97 ? -5.978 1.626 23.175 1.00 96.06 97 GLU A C 1
ATOM 800 O O . GLU A 1 97 ? -5.308 1.381 24.182 1.00 96.06 97 GLU A O 1
ATOM 805 N N . GLY A 1 98 ? -7.298 1.433 23.142 1.00 94.19 98 GLY A N 1
ATOM 806 C CA . GLY A 1 98 ? -8.077 0.952 24.286 1.00 94.19 98 GLY A CA 1
ATOM 807 C C . GLY A 1 98 ? -7.948 -0.550 24.575 1.00 94.19 98 GLY A C 1
ATOM 808 O O . GLY A 1 98 ? -8.483 -1.031 25.577 1.00 94.19 98 GLY A O 1
ATOM 809 N N . SER A 1 99 ? -7.267 -1.316 23.718 1.00 95.62 99 SER A N 1
ATOM 810 C CA . SER A 1 99 ? -7.202 -2.777 23.817 1.00 95.62 99 SER A CA 1
ATOM 811 C C . SER A 1 99 ? -5.982 -3.297 24.590 1.00 95.62 99 SER A C 1
ATOM 813 O O . SER A 1 99 ? -4.970 -2.622 24.760 1.00 95.62 99 SER A O 1
ATOM 815 N N . ARG A 1 100 ? -6.055 -4.569 25.010 1.00 94.69 100 ARG A N 1
ATOM 816 C CA . ARG A 1 100 ? -4.906 -5.364 25.491 1.00 94.69 100 ARG A CA 1
ATOM 817 C C . ARG A 1 100 ? -4.335 -6.273 24.395 1.00 94.69 100 ARG A C 1
ATOM 819 O O . ARG A 1 100 ? -3.825 -7.353 24.687 1.00 94.69 100 ARG A O 1
ATOM 826 N N . TRP A 1 101 ? -4.517 -5.904 23.128 1.00 95.31 101 TRP A N 1
ATOM 827 C CA . TRP A 1 101 ? -4.059 -6.718 22.008 1.00 95.31 101 TRP A CA 1
ATOM 828 C C . TRP A 1 101 ? -2.526 -6.744 21.952 1.00 95.31 101 TRP A C 1
ATOM 830 O O . TRP A 1 101 ? -1.889 -5.705 22.076 1.00 95.31 101 TRP A O 1
ATOM 840 N N . HIS A 1 102 ? -1.939 -7.933 21.787 1.00 93.12 102 HIS A N 1
ATOM 841 C CA . HIS A 1 102 ? -0.482 -8.093 21.793 1.00 93.12 102 HIS A CA 1
ATOM 842 C C . HIS A 1 102 ? 0.239 -7.313 20.683 1.00 93.12 102 HIS A C 1
ATOM 844 O O . HIS A 1 102 ? 1.242 -6.681 20.985 1.00 93.12 102 HIS A O 1
ATOM 850 N N . ASP A 1 103 ? -0.313 -7.272 19.462 1.00 92.19 103 ASP A N 1
ATOM 851 C CA . ASP A 1 103 ? 0.266 -6.545 18.314 1.00 92.19 103 ASP A CA 1
ATOM 852 C C . ASP A 1 103 ? -0.063 -5.039 18.333 1.00 92.19 103 ASP A C 1
ATOM 854 O O . ASP A 1 103 ? -0.004 -4.352 17.310 1.00 92.19 103 ASP A O 1
ATOM 858 N N . LYS A 1 104 ? -0.515 -4.512 19.482 1.00 95.44 104 LYS A N 1
ATOM 859 C CA . LYS A 1 104 ? -0.949 -3.118 19.616 1.00 95.44 104 LYS A CA 1
ATOM 860 C C . LYS A 1 104 ? 0.148 -2.155 19.161 1.00 95.44 104 LYS A C 1
ATOM 862 O O . LYS A 1 104 ? -0.157 -1.215 18.437 1.00 95.44 104 LYS A O 1
ATOM 867 N N . ILE A 1 105 ? 1.390 -2.391 19.584 1.00 94.25 105 ILE A N 1
ATOM 868 C CA . ILE A 1 105 ? 2.513 -1.472 19.363 1.00 94.25 105 ILE A CA 1
ATOM 869 C C . ILE A 1 105 ? 2.840 -1.375 17.872 1.00 94.25 105 ILE A C 1
ATOM 871 O O . ILE A 1 105 ? 2.992 -0.281 17.339 1.00 94.25 105 ILE A O 1
ATOM 875 N N . GLU A 1 106 ? 2.920 -2.508 17.183 1.00 94.31 106 GLU A N 1
ATOM 876 C CA . GLU A 1 106 ? 3.207 -2.581 15.754 1.00 94.31 106 GLU A CA 1
ATOM 877 C C . GLU A 1 106 ? 2.118 -1.872 14.936 1.00 94.31 106 GLU A C 1
ATOM 879 O O . GLU A 1 106 ? 2.411 -1.159 13.973 1.00 94.31 106 GLU A O 1
ATOM 884 N N . 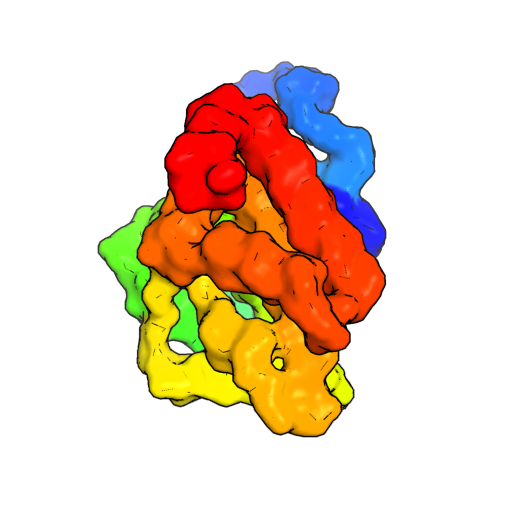MET A 1 107 ? 0.857 -2.035 15.342 1.00 96.19 107 MET A N 1
ATOM 885 C CA . MET A 1 107 ? -0.294 -1.460 14.647 1.00 96.19 107 MET A CA 1
ATOM 886 C C . MET A 1 107 ? -0.409 0.044 14.864 1.00 96.19 107 MET A C 1
ATOM 888 O O . MET A 1 107 ? -0.597 0.770 13.886 1.00 96.19 107 MET A O 1
ATOM 892 N N . THR A 1 108 ? -0.267 0.529 16.102 1.00 96.50 108 THR A N 1
ATOM 893 C CA . THR A 1 108 ? -0.245 1.976 16.360 1.00 96.50 108 THR A CA 1
ATOM 894 C C . THR A 1 108 ? 0.935 2.620 15.652 1.00 96.50 108 THR A C 1
ATOM 896 O O . THR A 1 108 ? 0.740 3.616 14.966 1.00 96.50 108 THR A O 1
ATOM 899 N N . PHE A 1 109 ? 2.114 1.990 15.679 1.00 96.06 109 PHE A N 1
ATOM 900 C CA . PHE A 1 109 ? 3.309 2.518 15.028 1.00 96.06 109 PHE A CA 1
ATOM 901 C C . PHE A 1 109 ? 3.116 2.757 13.523 1.00 96.06 109 PHE A C 1
ATOM 903 O O . PHE A 1 109 ? 3.446 3.831 13.021 1.00 96.06 109 PHE A O 1
ATOM 910 N N . VAL A 1 110 ? 2.558 1.796 12.776 1.00 97.25 110 VAL A N 1
ATOM 911 C CA . VAL A 1 110 ? 2.324 1.983 11.329 1.00 97.25 110 VAL A CA 1
ATOM 912 C C . VAL A 1 110 ? 1.291 3.072 11.047 1.00 97.25 110 VAL A C 1
ATOM 914 O O . VAL A 1 110 ? 1.436 3.813 10.071 1.00 97.25 110 VAL A O 1
ATOM 917 N N . LEU A 1 111 ? 0.254 3.177 11.879 1.00 97.88 111 LEU A N 1
ATOM 918 C CA . LEU A 1 111 ? -0.781 4.201 11.738 1.00 97.88 111 LEU A CA 1
ATOM 919 C C . LEU A 1 111 ? -0.236 5.597 12.062 1.00 97.88 111 LEU A C 1
ATOM 921 O O . LEU A 1 111 ? -0.493 6.534 11.303 1.00 97.88 111 LEU A O 1
ATOM 925 N N . ASP A 1 112 ? 0.577 5.718 13.111 1.00 97.69 112 ASP A N 1
ATOM 926 C CA . ASP A 1 112 ? 1.264 6.952 13.493 1.00 97.69 112 ASP A CA 1
ATOM 927 C C . ASP A 1 112 ? 2.247 7.389 12.406 1.00 97.69 112 ASP A C 1
ATOM 929 O O . ASP A 1 112 ? 2.229 8.547 11.990 1.00 97.69 112 ASP A O 1
ATOM 933 N N . LEU A 1 113 ? 3.040 6.456 11.867 1.00 97.81 113 LEU A N 1
ATOM 934 C CA . LEU A 1 113 ? 3.973 6.721 10.772 1.00 97.81 113 LEU A CA 1
ATOM 935 C C . LEU A 1 113 ? 3.242 7.241 9.529 1.00 97.81 113 LEU A C 1
ATOM 937 O O . LEU A 1 113 ? 3.650 8.244 8.940 1.00 97.81 113 LEU A O 1
ATOM 941 N N . LEU A 1 114 ? 2.142 6.594 9.129 1.00 97.56 114 LEU A N 1
ATOM 942 C CA . LEU A 1 114 ? 1.319 7.068 8.016 1.00 97.56 114 LEU A CA 1
ATOM 943 C C . LEU A 1 114 ? 0.753 8.463 8.302 1.00 97.56 114 LEU A C 1
ATOM 945 O O . LEU A 1 114 ? 0.734 9.300 7.400 1.00 97.56 114 LEU A O 1
ATOM 949 N N . ASN A 1 115 ? 0.295 8.721 9.528 1.00 96.56 115 ASN A N 1
ATOM 950 C CA . ASN A 1 115 ? -0.276 10.009 9.896 1.00 96.56 115 ASN A CA 1
ATOM 951 C C . ASN A 1 115 ? 0.772 11.132 9.879 1.00 96.56 115 ASN A C 1
ATOM 953 O O . ASN A 1 115 ? 0.519 12.179 9.286 1.00 96.56 115 ASN A O 1
ATOM 957 N N . ALA A 1 116 ? 1.960 10.882 10.434 1.00 97.31 116 ALA A N 1
ATOM 958 C CA . ALA A 1 116 ? 3.094 11.804 10.425 1.00 97.31 116 ALA A CA 1
ATOM 959 C C . ALA A 1 116 ? 3.580 12.129 9.003 1.00 97.31 116 ALA A C 1
ATOM 961 O O . ALA A 1 116 ? 4.002 13.245 8.728 1.00 97.31 116 ALA A O 1
ATOM 962 N N . SER A 1 117 ? 3.453 11.179 8.074 1.00 97.44 117 SER A N 1
ATOM 963 C CA . SER A 1 117 ? 3.897 11.331 6.681 1.00 97.44 117 SER A CA 1
ATOM 964 C C . SER A 1 117 ? 2.978 12.204 5.811 1.00 97.44 117 SER A C 1
ATOM 966 O O . SER A 1 117 ? 3.291 12.483 4.649 1.00 97.44 117 SER A O 1
ATOM 968 N N . ARG A 1 118 ? 1.796 12.586 6.310 1.00 96.25 118 ARG A N 1
ATOM 969 C CA . ARG A 1 118 ? 0.792 13.339 5.545 1.00 96.25 118 ARG A CA 1
ATOM 970 C C . ARG A 1 118 ? 0.994 14.844 5.696 1.00 96.25 118 ARG A C 1
ATOM 972 O O . ARG A 1 118 ? 1.251 15.349 6.777 1.00 96.25 118 ARG A O 1
ATOM 979 N N . VAL A 1 119 ? 0.756 15.577 4.611 1.00 95.81 119 VAL A N 1
ATOM 980 C CA . VAL A 1 119 ? 0.834 17.049 4.560 1.00 95.81 119 VAL A CA 1
ATOM 981 C C . VAL A 1 119 ? -0.536 17.731 4.542 1.00 95.81 119 VAL A C 1
ATOM 983 O O . VAL A 1 119 ? -0.614 18.953 4.626 1.00 95.81 119 VAL A O 1
ATOM 986 N N . LYS A 1 120 ? -1.623 16.968 4.366 1.00 94.38 120 LYS A N 1
ATOM 987 C CA . LYS A 1 120 ? -2.996 17.494 4.348 1.00 94.38 120 LYS A CA 1
ATOM 988 C C . LYS A 1 120 ? -4.049 16.452 4.715 1.00 94.38 120 LYS A C 1
ATOM 990 O O . LYS A 1 120 ? -3.845 15.236 4.592 1.00 94.38 120 LYS A O 1
ATOM 995 N N . ASP A 1 121 ? -5.224 16.946 5.080 1.00 92.81 121 ASP A N 1
ATOM 996 C CA . ASP A 1 121 ? -6.403 16.116 5.289 1.00 92.81 121 ASP A CA 1
ATOM 997 C C . ASP A 1 121 ? -6.879 15.467 3.994 1.00 92.81 121 ASP A C 1
ATOM 999 O O . ASP A 1 121 ? -6.822 16.052 2.908 1.00 92.81 121 ASP A O 1
ATOM 1003 N N . GLY A 1 122 ? -7.292 14.201 4.100 1.00 94.38 122 GLY A N 1
ATOM 1004 C CA . GLY A 1 122 ? -7.725 13.427 2.942 1.00 94.38 122 GLY A CA 1
ATOM 1005 C C . GLY A 1 122 ? -6.656 13.322 1.847 1.00 94.38 122 GLY A C 1
ATOM 1006 O O . GLY A 1 122 ? -7.009 13.306 0.664 1.00 94.38 122 GLY A O 1
ATOM 1007 N N . GLN A 1 123 ? -5.361 13.302 2.195 1.00 97.19 123 GLN A N 1
ATOM 1008 C CA . GLN A 1 123 ? -4.275 13.143 1.225 1.00 97.19 123 GLN A CA 1
ATOM 1009 C C . GLN A 1 123 ? -4.449 11.851 0.417 1.00 97.19 123 GLN A C 1
ATOM 1011 O O . GLN A 1 123 ? -4.649 10.775 0.967 1.00 97.19 123 GLN A O 1
ATOM 1016 N N . LYS A 1 124 ? -4.372 11.961 -0.912 1.00 97.31 124 LYS A N 1
ATOM 1017 C CA . LYS A 1 124 ? -4.346 10.795 -1.798 1.00 97.31 124 LYS A CA 1
ATOM 1018 C C . LYS A 1 124 ? -2.960 10.161 -1.766 1.00 97.31 124 LYS A C 1
ATOM 1020 O O . LYS A 1 124 ? -1.965 10.870 -1.919 1.00 97.31 124 LYS A O 1
ATOM 1025 N N . LEU A 1 125 ? -2.916 8.840 -1.642 1.00 97.94 125 LEU A N 1
ATOM 1026 C CA . LEU A 1 125 ? -1.710 8.049 -1.876 1.00 97.94 125 LEU A CA 1
ATOM 1027 C C . LEU A 1 125 ? -1.644 7.596 -3.344 1.00 97.94 125 LEU A C 1
ATOM 1029 O O . LEU A 1 125 ? -2.671 7.430 -4.012 1.00 97.94 125 LEU A O 1
ATOM 1033 N N . SER A 1 126 ? -0.437 7.381 -3.867 1.00 97.38 126 SER A N 1
ATOM 1034 C CA . SER A 1 126 ? -0.287 6.559 -5.074 1.00 97.38 126 SER A CA 1
ATOM 1035 C C . SER A 1 126 ? -0.715 5.125 -4.758 1.00 97.38 126 SER A C 1
ATOM 1037 O O . SER A 1 126 ? -0.668 4.697 -3.597 1.00 97.38 126 SER A O 1
ATOM 1039 N N . PHE A 1 127 ? -1.160 4.376 -5.767 1.00 97.88 127 PHE A N 1
ATOM 1040 C CA . PHE A 1 127 ? -1.707 3.047 -5.504 1.00 97.88 127 PHE A CA 1
ATOM 1041 C C . PHE A 1 127 ? -0.631 2.109 -4.944 1.00 97.88 127 PHE A C 1
ATOM 1043 O O . PHE A 1 127 ? -0.883 1.384 -3.988 1.00 97.88 127 PHE A O 1
ATOM 1050 N N . VAL A 1 128 ? 0.599 2.201 -5.455 1.00 97.94 128 VAL A N 1
ATOM 1051 C CA . VAL A 1 128 ? 1.763 1.460 -4.942 1.00 97.94 128 VAL A CA 1
ATOM 1052 C C . VAL A 1 128 ? 2.065 1.739 -3.462 1.00 97.94 128 VAL A C 1
ATOM 1054 O O . VAL A 1 128 ? 2.374 0.808 -2.723 1.00 97.94 128 VAL A O 1
ATOM 1057 N N . VAL A 1 129 ? 1.955 2.992 -3.003 1.00 98.19 129 VAL A N 1
ATOM 1058 C CA . VAL A 1 129 ? 2.211 3.360 -1.599 1.00 98.19 129 VAL A CA 1
ATOM 1059 C C . VAL A 1 129 ? 1.081 2.839 -0.714 1.00 98.19 129 VAL A C 1
ATOM 1061 O O . VAL A 1 129 ? 1.339 2.241 0.328 1.00 98.19 129 VAL A O 1
ATOM 1064 N N . ALA A 1 130 ? -0.170 2.992 -1.151 1.00 98.56 130 ALA A N 1
ATOM 1065 C CA . ALA A 1 130 ? -1.319 2.415 -0.459 1.00 98.56 130 ALA A CA 1
ATOM 1066 C C . ALA A 1 130 ? -1.212 0.882 -0.350 1.00 98.56 130 ALA A C 1
ATOM 1068 O O . ALA A 1 130 ? -1.452 0.321 0.718 1.00 98.56 130 ALA A O 1
ATOM 1069 N N . LEU A 1 131 ? -0.796 0.206 -1.427 1.00 98.69 131 LEU A N 1
ATOM 1070 C CA . LEU A 1 131 ? -0.597 -1.243 -1.463 1.00 98.69 131 LEU A CA 1
ATOM 1071 C C . LEU A 1 131 ? 0.561 -1.694 -0.567 1.00 98.69 131 LEU A C 1
ATOM 1073 O O . LEU A 1 131 ? 0.446 -2.731 0.085 1.00 98.69 131 LEU A O 1
ATOM 1077 N N . PHE A 1 132 ? 1.640 -0.911 -0.484 1.00 98.62 132 PHE A N 1
ATOM 1078 C CA . PHE A 1 132 ? 2.726 -1.155 0.464 1.00 98.62 132 PHE A CA 1
ATOM 1079 C C . PHE A 1 132 ? 2.181 -1.200 1.894 1.00 98.62 132 PHE A C 1
ATOM 1081 O O . PHE A 1 132 ? 2.322 -2.218 2.566 1.00 98.62 132 PHE A O 1
ATOM 1088 N N . PHE A 1 133 ? 1.475 -0.151 2.335 1.00 98.69 133 PHE A N 1
ATOM 1089 C CA . PHE A 1 133 ? 0.887 -0.120 3.677 1.00 98.69 133 PHE A CA 1
ATOM 1090 C C . PHE A 1 133 ? -0.148 -1.231 3.885 1.00 98.69 133 PHE A C 1
ATOM 1092 O O . PHE A 1 133 ? -0.156 -1.858 4.942 1.00 98.69 133 PHE A O 1
ATOM 1099 N N . ALA A 1 134 ? -0.966 -1.535 2.872 1.00 98.75 134 ALA A N 1
ATOM 1100 C CA . ALA A 1 134 ? -1.951 -2.612 2.925 1.00 98.75 134 ALA A CA 1
ATOM 1101 C C . ALA A 1 134 ? -1.314 -3.993 3.163 1.00 98.75 134 ALA A C 1
ATOM 1103 O O . ALA A 1 134 ? -1.839 -4.786 3.947 1.00 98.75 134 ALA A O 1
ATOM 1104 N N . ARG A 1 135 ? -0.176 -4.280 2.520 1.00 98.56 135 ARG A N 1
ATOM 1105 C CA . ARG A 1 135 ? 0.601 -5.506 2.759 1.00 98.56 135 ARG A CA 1
ATOM 1106 C C . ARG A 1 135 ? 1.285 -5.475 4.122 1.00 98.56 135 ARG A C 1
ATOM 1108 O O . ARG A 1 135 ? 1.252 -6.477 4.829 1.00 98.56 135 ARG A O 1
ATOM 1115 N N . THR A 1 136 ? 1.851 -4.333 4.505 1.00 98.38 136 THR A N 1
ATOM 1116 C CA . THR A 1 136 ? 2.575 -4.153 5.769 1.00 98.38 136 THR A CA 1
ATOM 1117 C C . THR A 1 136 ? 1.691 -4.411 6.983 1.00 98.38 136 THR A C 1
ATOM 1119 O O . THR A 1 136 ? 2.059 -5.222 7.825 1.00 98.38 136 THR A O 1
ATOM 1122 N N . VAL A 1 137 ? 0.497 -3.812 7.062 1.00 98.31 137 VAL A N 1
ATOM 1123 C CA . VAL A 1 137 ? -0.395 -4.025 8.220 1.00 98.31 137 VAL A CA 1
ATOM 1124 C C . VAL A 1 137 ? -0.806 -5.485 8.388 1.00 98.31 137 VAL A C 1
ATOM 1126 O O . VAL A 1 137 ? -0.972 -5.953 9.506 1.00 98.31 137 VAL A O 1
ATOM 1129 N N . LYS A 1 138 ? -0.930 -6.235 7.289 1.00 97.50 138 LYS A N 1
ATOM 1130 C CA . LYS A 1 138 ? -1.213 -7.669 7.351 1.00 97.50 138 LYS A CA 1
ATOM 1131 C C . LYS A 1 138 ? 0.016 -8.481 7.740 1.00 97.50 138 LYS A C 1
ATOM 1133 O O . LYS A 1 138 ? -0.100 -9.400 8.542 1.00 97.50 138 LYS A O 1
ATOM 1138 N N . LEU A 1 139 ? 1.175 -8.144 7.179 1.00 97.88 139 LEU A N 1
ATOM 1139 C CA . LEU A 1 139 ? 2.454 -8.792 7.460 1.00 97.88 139 LEU A CA 1
ATOM 1140 C C . LEU A 1 139 ? 2.824 -8.711 8.945 1.00 97.88 139 LEU A C 1
ATOM 1142 O O . LEU A 1 139 ? 3.371 -9.669 9.480 1.00 97.88 139 LEU A O 1
ATOM 1146 N N . LEU A 1 140 ? 2.483 -7.610 9.619 1.00 96.69 140 LEU A N 1
ATOM 1147 C CA . LEU A 1 140 ? 2.778 -7.422 11.041 1.00 96.69 140 LEU A CA 1
ATOM 1148 C C . LEU A 1 140 ? 2.114 -8.454 11.964 1.00 96.69 140 LEU A C 1
ATOM 1150 O O . LEU A 1 140 ? 2.590 -8.657 13.071 1.00 96.69 140 LEU A O 1
ATOM 1154 N N . LEU A 1 141 ? 1.082 -9.166 11.502 1.00 96.69 141 LEU A N 1
ATOM 1155 C CA . LEU A 1 141 ? 0.500 -10.287 12.248 1.00 96.69 141 LEU A CA 1
ATOM 1156 C C . LEU A 1 141 ? 1.347 -11.569 12.209 1.00 96.69 141 LEU A C 1
ATOM 1158 O O . LEU A 1 141 ? 1.029 -12.540 12.900 1.00 96.69 141 LEU A O 1
ATOM 1162 N N . TYR A 1 142 ? 2.380 -11.619 11.364 1.00 96.56 142 TYR A N 1
ATOM 1163 C CA . TYR A 1 142 ? 3.134 -12.835 11.065 1.00 96.56 142 TYR A CA 1
ATOM 1164 C C . TYR A 1 142 ? 4.651 -12.617 11.214 1.00 96.56 142 TYR A C 1
ATOM 1166 O O . TYR A 1 142 ? 5.368 -12.595 10.213 1.00 96.56 142 TYR A O 1
ATOM 1174 N N . PRO A 1 143 ? 5.185 -12.543 12.451 1.00 95.00 143 PRO A N 1
ATOM 1175 C CA . PRO A 1 143 ? 6.621 -12.349 12.699 1.00 95.00 143 PRO A CA 1
ATOM 1176 C C . PRO A 1 143 ? 7.551 -13.419 12.106 1.00 95.00 143 PRO A C 1
ATOM 1178 O O . PRO A 1 143 ? 8.749 -13.189 11.967 1.00 95.00 143 PRO A O 1
ATOM 1181 N N . ALA A 1 144 ? 7.016 -14.597 11.770 1.00 95.62 144 ALA A N 1
ATOM 1182 C CA . ALA A 1 144 ? 7.765 -15.681 11.136 1.00 95.62 144 ALA A CA 1
ATOM 1183 C C . ALA A 1 144 ? 7.960 -15.494 9.617 1.00 95.62 144 ALA A C 1
ATOM 1185 O O . ALA A 1 144 ? 8.720 -16.246 9.006 1.00 95.62 144 ALA A O 1
ATOM 1186 N N . ASP A 1 145 ? 7.266 -14.536 8.996 1.00 96.31 145 ASP A N 1
ATOM 1187 C CA . ASP A 1 145 ? 7.410 -14.254 7.570 1.00 96.31 145 ASP A CA 1
ATOM 1188 C C . ASP A 1 145 ? 8.788 -13.617 7.280 1.00 96.31 145 ASP A C 1
ATOM 1190 O O . ASP A 1 145 ? 9.191 -12.688 7.989 1.00 96.31 145 ASP A O 1
ATOM 1194 N N . PRO A 1 146 ? 9.517 -14.058 6.233 1.00 95.44 146 PRO A N 1
ATOM 1195 C CA . PRO A 1 146 ? 10.809 -13.480 5.853 1.00 95.44 146 PRO A CA 1
ATOM 1196 C C . PRO A 1 146 ? 10.791 -11.956 5.673 1.00 95.44 146 PRO A C 1
ATOM 1198 O O . PRO A 1 146 ? 11.772 -11.278 5.967 1.00 95.44 146 PRO A O 1
ATOM 1201 N N . MET A 1 147 ? 9.671 -11.390 5.223 1.00 96.69 147 MET A N 1
ATOM 1202 C CA . MET A 1 147 ? 9.542 -9.954 4.996 1.00 96.69 147 MET A CA 1
ATOM 1203 C C . MET A 1 147 ? 9.321 -9.152 6.276 1.00 96.69 147 MET A C 1
ATOM 1205 O O . MET A 1 147 ? 9.477 -7.930 6.235 1.00 96.69 147 MET A O 1
ATOM 1209 N N . TYR A 1 148 ? 8.992 -9.787 7.406 1.00 96.19 148 TYR A N 1
ATOM 1210 C CA . TYR A 1 148 ? 8.693 -9.071 8.645 1.00 96.19 148 TYR A CA 1
ATOM 1211 C C . TYR A 1 148 ? 9.868 -8.191 9.079 1.00 96.19 148 TYR A C 1
ATOM 1213 O O . TYR A 1 148 ? 9.700 -6.993 9.286 1.00 96.19 148 TYR A O 1
ATOM 1221 N N . VAL A 1 149 ? 11.079 -8.753 9.159 1.00 95.12 149 VAL A N 1
ATOM 1222 C CA . VAL A 1 149 ? 12.259 -8.023 9.652 1.00 95.12 149 VAL A CA 1
ATOM 1223 C C . VAL A 1 149 ? 12.679 -6.878 8.716 1.00 95.12 149 VAL A C 1
ATOM 1225 O O . VAL A 1 149 ? 12.876 -5.771 9.226 1.00 95.12 149 VAL A O 1
ATOM 1228 N N . PRO A 1 150 ? 12.807 -7.068 7.385 1.00 95.75 150 PRO A N 1
ATOM 1229 C CA . PRO A 1 150 ? 13.105 -5.966 6.469 1.00 95.75 150 PRO A CA 1
ATOM 1230 C C . PRO A 1 150 ? 12.077 -4.830 6.539 1.00 95.75 150 PRO A C 1
ATOM 1232 O O . PRO A 1 150 ? 12.457 -3.662 6.618 1.00 95.75 150 PRO A O 1
ATOM 1235 N N . ILE A 1 151 ? 10.781 -5.158 6.575 1.00 96.62 151 ILE A N 1
ATOM 1236 C CA . ILE A 1 151 ? 9.713 -4.153 6.625 1.00 96.62 151 ILE A CA 1
ATOM 1237 C C . ILE A 1 151 ? 9.676 -3.453 7.982 1.00 96.62 151 ILE A C 1
ATOM 1239 O O . ILE A 1 151 ? 9.611 -2.228 8.029 1.00 96.62 151 ILE A O 1
ATOM 1243 N N . PHE A 1 152 ? 9.784 -4.188 9.087 1.00 94.88 152 PHE A N 1
ATOM 1244 C CA . PHE A 1 152 ? 9.814 -3.587 10.418 1.00 94.88 152 PHE A CA 1
ATOM 1245 C C . PHE A 1 152 ? 11.021 -2.660 10.591 1.00 94.88 152 PHE A C 1
ATOM 1247 O O . PHE A 1 152 ? 10.882 -1.559 11.117 1.00 94.88 152 PHE A O 1
ATOM 1254 N N . ARG A 1 153 ? 12.193 -3.047 10.068 1.00 94.81 153 ARG A N 1
ATOM 1255 C CA . ARG A 1 153 ? 13.384 -2.186 10.050 1.00 94.81 153 ARG A CA 1
ATOM 1256 C C . ARG A 1 153 ? 13.130 -0.884 9.297 1.00 94.81 153 ARG A C 1
ATOM 1258 O O . ARG A 1 153 ? 13.523 0.167 9.789 1.00 94.81 153 ARG A O 1
ATOM 1265 N N . PHE A 1 154 ? 12.489 -0.950 8.131 1.00 95.06 154 PHE A N 1
ATOM 1266 C CA . PHE A 1 154 ? 12.107 0.239 7.372 1.00 95.06 154 PHE A CA 1
ATOM 1267 C C . PHE A 1 154 ? 11.173 1.150 8.173 1.00 95.06 154 PHE A C 1
ATOM 1269 O O . PHE A 1 154 ? 11.416 2.352 8.258 1.00 95.06 154 PHE A O 1
ATOM 1276 N N . LEU A 1 155 ? 10.138 0.569 8.787 1.00 94.81 155 LEU A N 1
ATOM 1277 C CA . LEU A 1 155 ? 9.147 1.299 9.572 1.00 94.81 155 LEU A CA 1
ATOM 1278 C C . LEU A 1 155 ? 9.812 2.112 10.692 1.00 94.81 155 LEU A C 1
ATOM 1280 O O . LEU A 1 155 ? 9.533 3.298 10.828 1.00 94.81 155 LEU A O 1
ATOM 1284 N N . VAL A 1 156 ? 10.737 1.511 11.444 1.00 94.88 156 VAL A N 1
ATOM 1285 C CA . VAL A 1 156 ? 11.409 2.186 12.570 1.00 94.88 156 VAL A CA 1
ATOM 1286 C C . VAL A 1 156 ? 12.596 3.066 12.161 1.00 94.88 156 VAL A C 1
ATOM 1288 O O . VAL A 1 156 ? 13.185 3.728 13.013 1.00 94.88 156 VAL A O 1
ATOM 1291 N N . ALA A 1 157 ? 12.981 3.086 10.879 1.00 94.75 157 ALA A N 1
ATOM 1292 C CA . ALA A 1 157 ? 14.173 3.805 10.427 1.00 94.75 157 ALA A CA 1
ATOM 1293 C C . ALA A 1 157 ? 14.001 5.331 10.430 1.00 94.75 157 ALA A C 1
ATOM 1295 O O . ALA A 1 157 ? 14.987 6.058 10.567 1.00 94.75 157 ALA A O 1
ATOM 1296 N N . LYS A 1 158 ? 12.775 5.826 10.223 1.00 92.19 158 LYS A N 1
ATOM 1297 C CA . LYS A 1 158 ? 12.461 7.257 10.128 1.00 92.19 158 LYS A CA 1
ATOM 1298 C C . LYS A 1 158 ? 11.116 7.562 10.790 1.00 92.19 158 LYS A C 1
ATOM 1300 O O . LYS A 1 158 ? 10.233 6.714 10.753 1.00 92.19 158 LYS A O 1
ATOM 1305 N N . PRO A 1 159 ? 10.931 8.778 11.337 1.00 92.94 159 PRO A N 1
ATOM 1306 C CA . PRO A 1 159 ? 9.658 9.193 11.935 1.00 92.94 159 PRO A CA 1
ATOM 1307 C C . PRO A 1 159 ? 8.556 9.470 10.897 1.00 92.94 159 PRO A C 1
ATOM 1309 O O . PRO A 1 159 ? 7.404 9.664 11.266 1.00 92.94 159 PRO A O 1
ATOM 1312 N N . GLU A 1 160 ? 8.903 9.500 9.608 1.00 94.69 160 GLU A N 1
ATOM 1313 C CA . GLU A 1 160 ? 7.989 9.701 8.485 1.00 94.69 160 GLU A CA 1
ATOM 1314 C C . GLU A 1 160 ? 8.491 8.955 7.238 1.00 94.69 160 GLU A C 1
ATOM 1316 O O . GLU A 1 160 ? 9.683 8.656 7.089 1.00 94.69 160 GLU A O 1
ATOM 1321 N N . VAL A 1 161 ? 7.572 8.674 6.318 1.00 95.62 161 VAL A N 1
ATOM 1322 C CA . VAL A 1 161 ? 7.810 8.035 5.024 1.00 95.62 161 VAL A CA 1
ATOM 1323 C C . VAL A 1 161 ? 7.573 9.046 3.911 1.00 95.62 161 VAL A C 1
ATOM 1325 O O . VAL A 1 161 ? 6.576 9.761 3.885 1.00 95.62 161 VAL A O 1
ATOM 1328 N N . ASP A 1 162 ? 8.456 9.048 2.917 1.00 95.19 162 ASP A N 1
ATOM 1329 C CA . ASP A 1 162 ? 8.241 9.812 1.692 1.00 95.19 162 ASP A CA 1
ATOM 1330 C C . ASP A 1 162 ? 7.143 9.161 0.835 1.00 95.19 162 ASP A C 1
ATOM 1332 O O . ASP A 1 162 ? 7.396 8.262 0.028 1.00 95.19 162 ASP A O 1
ATOM 1336 N N . LEU A 1 163 ? 5.907 9.641 0.998 1.00 96.31 163 LEU A N 1
ATOM 1337 C CA . LEU A 1 163 ? 4.729 9.180 0.251 1.00 96.31 163 LEU A CA 1
ATOM 1338 C C . LEU A 1 163 ? 4.786 9.517 -1.253 1.00 96.31 163 LEU A C 1
ATOM 1340 O O . LEU A 1 163 ? 3.917 9.089 -2.015 1.00 96.31 163 LEU A O 1
ATOM 1344 N N . GLY A 1 164 ? 5.778 10.297 -1.696 1.00 95.12 164 GLY A N 1
ATOM 1345 C CA . GLY A 1 164 ? 6.007 10.650 -3.094 1.00 95.12 164 GLY A CA 1
ATOM 1346 C C . GLY A 1 164 ? 6.874 9.650 -3.861 1.00 95.12 164 GLY A C 1
ATOM 1347 O O . GLY A 1 164 ? 7.176 9.905 -5.028 1.00 95.12 164 GLY A O 1
ATOM 1348 N N . ASN A 1 165 ? 7.297 8.550 -3.230 1.00 94.88 165 ASN A N 1
ATOM 1349 C CA . ASN A 1 165 ? 8.169 7.527 -3.809 1.00 94.88 165 ASN A CA 1
ATOM 1350 C C . ASN A 1 165 ? 7.732 6.108 -3.407 1.00 94.88 165 ASN A C 1
ATOM 1352 O O . ASN A 1 165 ? 6.937 5.926 -2.490 1.00 94.88 165 ASN A O 1
ATOM 1356 N N . VAL A 1 166 ? 8.253 5.089 -4.103 1.00 96.94 166 VAL A N 1
ATOM 1357 C CA . VAL A 1 166 ? 8.025 3.686 -3.718 1.00 96.94 166 VAL A CA 1
ATOM 1358 C C . VAL A 1 166 ? 8.767 3.414 -2.406 1.00 96.94 166 VAL A C 1
ATOM 1360 O O . VAL A 1 166 ? 9.994 3.573 -2.386 1.00 96.94 166 VAL A O 1
ATOM 1363 N N . PRO A 1 167 ? 8.072 3.006 -1.327 1.00 96.75 167 PRO A N 1
ATOM 1364 C CA . PRO A 1 167 ? 8.716 2.761 -0.044 1.00 96.75 167 PRO A CA 1
ATOM 1365 C C . PRO A 1 167 ? 9.742 1.629 -0.148 1.00 96.75 167 PRO A C 1
ATOM 1367 O O . PRO A 1 167 ? 9.473 0.590 -0.748 1.00 96.75 167 PRO A O 1
ATOM 1370 N N . GLU A 1 168 ? 10.927 1.854 0.418 1.00 95.25 168 GLU A N 1
ATOM 1371 C CA . GLU A 1 168 ? 12.001 0.864 0.577 1.00 95.25 168 GLU A CA 1
ATOM 1372 C C . GLU A 1 168 ? 12.463 0.130 -0.702 1.00 95.25 168 GLU A C 1
ATOM 1374 O O . GLU A 1 168 ? 13.066 -0.942 -0.637 1.00 95.25 168 GLU A O 1
ATOM 1379 N N . PHE A 1 169 ? 12.248 0.720 -1.888 1.00 97.12 169 PHE A N 1
ATOM 1380 C CA . PHE A 1 169 ? 12.602 0.092 -3.170 1.00 97.12 169 PHE A CA 1
ATOM 1381 C C . PHE A 1 169 ? 14.069 -0.354 -3.240 1.00 97.12 169 PHE A C 1
ATOM 1383 O O . PHE A 1 169 ? 14.344 -1.525 -3.491 1.00 97.12 169 PHE A O 1
ATOM 1390 N N . TYR A 1 170 ? 15.016 0.563 -3.018 1.00 95.38 170 TYR A N 1
ATOM 1391 C CA . TYR A 1 170 ? 16.439 0.270 -3.218 1.00 95.38 170 TYR A CA 1
ATOM 1392 C C . TYR A 1 170 ? 16.963 -0.776 -2.233 1.00 95.38 170 TYR A C 1
ATOM 1394 O O . TYR A 1 170 ? 17.706 -1.664 -2.638 1.00 95.38 170 TYR A O 1
ATOM 1402 N N . GLN A 1 171 ? 16.558 -0.689 -0.966 1.00 94.62 171 GLN A N 1
ATOM 1403 C CA . GLN A 1 171 ? 17.019 -1.611 0.071 1.00 94.62 171 GLN A CA 1
ATOM 1404 C C . GLN A 1 171 ? 16.514 -3.035 -0.189 1.00 94.62 171 GLN A C 1
ATOM 1406 O O . GLN A 1 171 ? 17.310 -3.968 -0.172 1.00 94.62 171 GLN A O 1
ATOM 1411 N N . LEU A 1 172 ? 15.229 -3.206 -0.528 1.00 96.12 172 LEU A N 1
ATOM 1412 C CA . LEU A 1 172 ? 14.666 -4.534 -0.800 1.00 96.12 172 LEU A CA 1
ATOM 1413 C C . LEU A 1 172 ? 15.130 -5.108 -2.145 1.00 96.12 172 LEU A C 1
ATOM 1415 O O . LEU A 1 172 ? 15.412 -6.300 -2.251 1.00 96.12 172 LEU A O 1
ATOM 1419 N N . PHE A 1 173 ? 15.232 -4.282 -3.189 1.00 96.50 173 PHE A N 1
ATOM 1420 C CA . PHE A 1 173 ? 15.593 -4.762 -4.525 1.00 96.50 173 PHE A CA 1
ATOM 1421 C C . PHE A 1 173 ? 17.071 -5.171 -4.632 1.00 96.50 173 PHE A C 1
ATOM 1423 O O . PHE A 1 173 ? 17.392 -6.205 -5.232 1.00 96.50 173 PHE A O 1
ATOM 1430 N N . PHE A 1 174 ? 17.962 -4.379 -4.025 1.00 95.12 174 PHE A N 1
ATOM 1431 C CA . PHE A 1 174 ? 19.411 -4.608 -4.005 1.00 95.12 174 PHE A CA 1
ATOM 1432 C C . PHE A 1 174 ? 19.896 -5.316 -2.734 1.00 95.12 174 PHE A C 1
ATOM 1434 O O . PHE A 1 174 ? 21.093 -5.307 -2.449 1.00 95.12 174 PHE A O 1
ATOM 1441 N N . SER A 1 175 ? 18.989 -5.944 -1.983 1.00 93.12 175 SER A N 1
ATOM 1442 C CA . SER A 1 175 ? 19.348 -6.709 -0.794 1.00 93.12 175 SER A CA 1
ATOM 1443 C C . SER A 1 175 ? 20.414 -7.761 -1.107 1.00 93.12 175 SER A C 1
ATOM 1445 O O . SER A 1 175 ? 20.344 -8.471 -2.113 1.00 93.12 175 SER A O 1
ATOM 1447 N N . ALA A 1 176 ? 21.410 -7.848 -0.227 1.00 88.94 176 ALA A N 1
ATOM 1448 C CA . ALA A 1 176 ? 22.492 -8.831 -0.280 1.00 88.94 176 ALA A CA 1
ATOM 1449 C C . ALA A 1 176 ? 22.391 -9.873 0.851 1.00 88.94 176 ALA A C 1
ATOM 1451 O O . ALA A 1 176 ? 23.294 -10.691 1.023 1.00 88.94 176 ALA A O 1
ATOM 1452 N N . GLY A 1 177 ? 21.318 -9.833 1.650 1.00 87.38 177 GLY A N 1
ATOM 1453 C CA . GLY A 1 177 ? 21.099 -10.768 2.752 1.00 87.38 177 GLY A CA 1
ATOM 1454 C C . GLY A 1 177 ? 20.652 -12.147 2.270 1.00 87.38 177 GLY A C 1
ATOM 1455 O O . GLY A 1 177 ? 20.255 -12.318 1.125 1.00 87.38 177 GLY A O 1
ATOM 1456 N N . ASN A 1 178 ? 20.630 -13.141 3.160 1.00 85.94 178 ASN A N 1
ATOM 1457 C CA . ASN A 1 178 ? 20.235 -14.518 2.812 1.00 85.94 178 ASN A CA 1
ATOM 1458 C C . ASN A 1 178 ? 18.813 -14.631 2.223 1.00 85.94 178 ASN A C 1
ATOM 1460 O O . ASN A 1 178 ? 18.504 -15.602 1.536 1.00 85.94 178 ASN A O 1
ATOM 1464 N N . GLN A 1 179 ? 17.954 -13.641 2.479 1.00 89.69 179 GLN A N 1
ATOM 1465 C CA . GLN A 1 179 ? 16.570 -13.585 2.012 1.00 89.69 179 GLN A CA 1
ATOM 1466 C C . GLN A 1 179 ? 16.378 -12.681 0.782 1.00 89.69 179 GLN A C 1
ATOM 1468 O O . GLN A 1 179 ? 15.238 -12.425 0.397 1.00 89.69 179 GLN A O 1
ATOM 1473 N N . TYR A 1 180 ? 17.458 -12.270 0.099 1.00 92.25 180 TYR A N 1
ATOM 1474 C CA . TYR A 1 180 ? 17.402 -11.333 -1.033 1.00 92.25 180 TYR A CA 1
ATOM 1475 C C . TYR A 1 180 ? 16.376 -11.711 -2.112 1.00 92.25 180 TYR A C 1
ATOM 1477 O O . TYR A 1 180 ? 15.760 -10.837 -2.715 1.00 92.25 180 TYR A O 1
ATOM 1485 N N . LYS A 1 181 ? 16.162 -13.012 -2.363 1.00 92.94 181 LYS A N 1
ATOM 1486 C CA . LYS A 1 181 ? 15.158 -13.481 -3.333 1.00 92.94 181 LYS A CA 1
ATOM 1487 C C . LYS A 1 181 ? 13.734 -13.165 -2.881 1.00 92.94 181 LYS A C 1
ATOM 1489 O O . LYS A 1 181 ? 12.922 -12.754 -3.702 1.00 92.94 181 LYS A O 1
ATOM 1494 N N . HIS A 1 182 ? 13.430 -13.351 -1.597 1.00 94.12 182 HIS A N 1
ATOM 1495 C CA . HIS A 1 182 ? 12.120 -13.019 -1.039 1.00 94.12 182 HIS A CA 1
ATOM 1496 C C . HIS A 1 182 ? 11.883 -11.510 -1.090 1.00 94.12 182 HIS A C 1
ATOM 1498 O O . HIS A 1 182 ? 10.854 -11.082 -1.605 1.00 94.12 182 HIS A O 1
ATOM 1504 N N . GLU A 1 183 ? 12.869 -10.718 -0.667 1.00 96.25 183 GLU A N 1
ATOM 1505 C CA . GLU A 1 183 ? 12.801 -9.252 -0.670 1.00 96.25 183 GLU A CA 1
ATOM 1506 C C . GLU A 1 183 ? 12.613 -8.686 -2.084 1.00 96.25 183 GLU A C 1
ATOM 1508 O O . GLU A 1 183 ? 11.705 -7.884 -2.330 1.00 96.25 183 GLU A O 1
ATOM 1513 N N . ARG A 1 184 ? 13.395 -9.178 -3.053 1.00 96.06 184 ARG A N 1
ATOM 1514 C CA . ARG A 1 184 ? 13.287 -8.760 -4.453 1.00 96.06 184 ARG A CA 1
ATOM 1515 C C . ARG A 1 184 ? 11.955 -9.161 -5.077 1.00 96.06 184 ARG A C 1
ATOM 1517 O O . ARG A 1 184 ? 11.326 -8.331 -5.729 1.00 96.06 184 ARG A O 1
ATOM 1524 N N . ASN A 1 185 ? 11.493 -10.393 -4.862 1.00 95.81 185 ASN A N 1
ATOM 1525 C CA . ASN A 1 185 ? 10.201 -10.853 -5.385 1.00 95.81 185 ASN A CA 1
ATOM 1526 C C . ASN A 1 185 ? 9.029 -10.091 -4.757 1.00 95.81 185 ASN A C 1
ATOM 1528 O O . ASN A 1 185 ? 8.075 -9.725 -5.449 1.00 95.81 185 ASN A O 1
ATOM 1532 N N . TRP A 1 186 ? 9.106 -9.794 -3.460 1.00 97.62 186 TRP A N 1
ATOM 1533 C CA . TRP A 1 186 ? 8.108 -8.979 -2.781 1.00 97.62 186 TRP A CA 1
ATOM 1534 C C . TRP A 1 186 ? 8.036 -7.575 -3.389 1.00 97.62 186 TRP A C 1
ATOM 1536 O O . TRP A 1 186 ? 6.945 -7.112 -3.722 1.00 97.62 186 TRP A O 1
ATOM 1546 N N . MET A 1 187 ? 9.186 -6.943 -3.641 1.00 98.12 187 MET A N 1
ATOM 1547 C CA . MET A 1 187 ? 9.253 -5.631 -4.287 1.00 98.12 187 MET A CA 1
ATOM 1548 C C . MET A 1 187 ? 8.761 -5.666 -5.744 1.00 98.12 187 MET A C 1
ATOM 1550 O O . MET A 1 187 ? 7.954 -4.831 -6.143 1.00 98.12 187 MET A O 1
ATOM 1554 N N . LEU A 1 188 ? 9.173 -6.654 -6.542 1.00 97.88 188 LEU A N 1
ATOM 1555 C CA . LEU A 1 188 ? 8.717 -6.803 -7.930 1.00 97.88 188 LEU A CA 1
ATOM 1556 C C . LEU A 1 188 ? 7.203 -7.024 -8.023 1.00 97.88 188 LEU A C 1
ATOM 1558 O O . LEU A 1 188 ? 6.549 -6.422 -8.875 1.00 97.88 188 LEU A O 1
ATOM 1562 N N . SER A 1 189 ? 6.633 -7.844 -7.135 1.00 97.69 189 SER A N 1
ATOM 1563 C CA . SER A 1 189 ? 5.181 -8.043 -7.077 1.00 97.69 189 SER A CA 1
ATOM 1564 C C . SER A 1 189 ? 4.450 -6.767 -6.654 1.00 97.69 189 SER A C 1
ATOM 1566 O O . SER A 1 189 ? 3.417 -6.449 -7.238 1.00 97.69 189 SER A O 1
ATOM 1568 N N . LEU A 1 190 ? 5.000 -6.006 -5.697 1.00 98.25 190 LEU A N 1
ATOM 1569 C CA . LEU A 1 190 ? 4.448 -4.719 -5.271 1.00 98.25 190 LEU A CA 1
ATOM 1570 C C . LEU A 1 190 ? 4.412 -3.725 -6.434 1.00 98.25 190 LEU A C 1
ATOM 1572 O O . LEU A 1 190 ? 3.409 -3.049 -6.616 1.00 98.25 190 LEU A O 1
ATOM 1576 N N . LEU A 1 191 ? 5.483 -3.640 -7.224 1.00 97.75 191 LEU A N 1
ATOM 1577 C CA . LEU A 1 191 ? 5.555 -2.746 -8.381 1.00 97.75 191 LEU A CA 1
ATOM 1578 C C . LEU A 1 191 ? 4.597 -3.172 -9.498 1.00 97.75 191 LEU A C 1
ATOM 1580 O O . LEU A 1 191 ? 3.924 -2.339 -10.098 1.00 97.75 191 LEU A O 1
ATOM 1584 N N . TYR A 1 192 ? 4.513 -4.475 -9.771 1.00 96.94 192 TYR A N 1
ATOM 1585 C CA . TYR A 1 192 ? 3.619 -5.002 -10.797 1.00 96.94 192 TYR A CA 1
ATOM 1586 C C . TYR A 1 192 ? 2.142 -4.749 -10.455 1.00 96.94 192 TYR A C 1
ATOM 1588 O O . TYR A 1 192 ? 1.395 -4.228 -11.283 1.00 96.94 192 TYR A O 1
ATOM 1596 N N . GLU A 1 193 ? 1.722 -5.087 -9.235 1.00 96.56 193 GLU A N 1
ATOM 1597 C CA . GLU A 1 193 ? 0.344 -4.885 -8.770 1.00 96.56 193 GLU A CA 1
ATOM 1598 C C . GLU A 1 193 ? 0.046 -3.414 -8.448 1.00 96.56 193 GLU A C 1
ATOM 1600 O O . GLU A 1 193 ? -1.096 -2.963 -8.554 1.00 96.56 193 GLU A O 1
ATOM 1605 N N . GLY A 1 194 ? 1.082 -2.668 -8.063 1.00 95.69 194 GLY A N 1
ATOM 1606 C CA . GLY A 1 194 ? 1.039 -1.276 -7.639 1.00 95.69 194 GLY A CA 1
ATOM 1607 C C . GLY A 1 194 ? 0.841 -0.272 -8.774 1.00 95.69 194 GLY A C 1
ATOM 1608 O O . GLY A 1 194 ? 0.428 0.858 -8.521 1.00 95.69 194 GLY A O 1
ATOM 1609 N N . MET A 1 195 ? 1.130 -0.665 -10.014 1.00 93.06 195 MET A N 1
ATOM 1610 C CA . MET A 1 195 ? 1.006 0.194 -11.186 1.00 93.06 195 MET A CA 1
ATOM 1611 C C . MET A 1 195 ? -0.409 0.113 -11.764 1.00 93.06 195 MET A C 1
ATOM 1613 O O . MET A 1 195 ? -0.725 -0.756 -12.581 1.00 93.06 195 MET A O 1
ATOM 1617 N N . ARG A 1 196 ? -1.282 1.025 -11.327 1.00 90.81 196 ARG A N 1
ATOM 1618 C CA . ARG A 1 196 ? -2.711 1.022 -11.679 1.00 90.81 196 ARG A CA 1
ATOM 1619 C C . ARG A 1 196 ? -3.129 2.210 -12.527 1.00 90.81 196 ARG A C 1
ATOM 1621 O O . ARG A 1 196 ? -4.132 2.125 -13.233 1.00 90.81 196 ARG A O 1
ATOM 1628 N N . GLU A 1 197 ? -2.387 3.304 -12.459 1.00 89.19 197 GLU A N 1
ATOM 1629 C CA . GLU A 1 197 ? -2.624 4.509 -13.240 1.00 89.19 197 GLU A CA 1
ATOM 1630 C C . GLU A 1 197 ? -1.318 5.134 -13.744 1.00 89.19 197 GLU A C 1
ATOM 1632 O O . GLU A 1 197 ? -0.223 4.859 -13.257 1.00 89.19 197 GLU A O 1
ATOM 1637 N N . THR A 1 198 ? -1.437 6.032 -14.723 1.00 90.38 198 THR A N 1
ATOM 1638 C CA . THR A 1 198 ? -0.303 6.737 -15.333 1.00 90.38 198 THR A CA 1
ATOM 1639 C C . THR A 1 198 ? 0.563 7.476 -14.305 1.00 90.38 198 THR A C 1
ATOM 1641 O O . THR A 1 198 ? 1.772 7.580 -14.487 1.00 90.38 198 THR A O 1
ATOM 1644 N N . SER A 1 199 ? -0.015 7.973 -13.205 1.00 90.38 199 SER A N 1
ATOM 1645 C CA . SER A 1 199 ? 0.767 8.620 -12.143 1.00 90.38 199 SER A CA 1
ATOM 1646 C C . SER A 1 199 ? 1.688 7.652 -11.398 1.00 90.38 199 SER A C 1
ATOM 1648 O O . SER A 1 199 ? 2.750 8.077 -10.952 1.00 90.38 199 SER A O 1
ATOM 1650 N N . ASP A 1 200 ? 1.321 6.369 -11.282 1.00 92.88 200 ASP A N 1
ATOM 1651 C CA . ASP A 1 200 ? 2.187 5.356 -10.666 1.00 92.88 200 ASP A CA 1
ATOM 1652 C C . ASP A 1 200 ? 3.421 5.108 -11.548 1.00 92.88 200 ASP A C 1
ATOM 1654 O O . ASP A 1 200 ? 4.540 5.057 -11.040 1.00 92.88 200 ASP A O 1
ATOM 1658 N N . TYR A 1 201 ? 3.242 5.066 -12.878 1.00 93.62 201 TYR A N 1
ATOM 1659 C CA . TYR A 1 201 ? 4.358 4.985 -13.831 1.00 93.62 201 TYR A CA 1
ATOM 1660 C C . TYR A 1 201 ? 5.347 6.142 -13.647 1.00 93.62 201 TYR A C 1
ATOM 1662 O O . TYR A 1 201 ? 6.552 5.926 -13.516 1.00 93.62 201 TYR A O 1
ATOM 1670 N N . TRP A 1 202 ? 4.851 7.381 -13.591 1.00 93.69 202 TRP A N 1
ATOM 1671 C CA . TRP A 1 202 ? 5.719 8.550 -13.427 1.00 93.69 202 TRP A CA 1
ATOM 1672 C C . TRP A 1 202 ? 6.440 8.568 -12.078 1.00 93.69 202 TRP A C 1
ATOM 1674 O O . TRP A 1 202 ? 7.594 8.993 -12.002 1.00 93.69 202 TRP A O 1
ATOM 1684 N N . LEU A 1 203 ? 5.798 8.057 -11.025 1.00 94.31 203 LEU A N 1
ATOM 1685 C CA . LEU A 1 203 ? 6.430 7.868 -9.723 1.00 94.31 203 LEU A CA 1
ATOM 1686 C C . LEU A 1 203 ? 7.592 6.864 -9.813 1.00 94.31 203 LEU A C 1
ATOM 1688 O O . LEU A 1 203 ? 8.659 7.118 -9.254 1.00 94.31 203 LEU A O 1
ATOM 1692 N N . TYR A 1 204 ? 7.438 5.774 -10.571 1.00 95.31 204 TYR A N 1
ATOM 1693 C CA . TYR A 1 204 ? 8.512 4.797 -10.803 1.00 95.31 204 TYR A CA 1
ATOM 1694 C C . TYR A 1 204 ? 9.655 5.401 -11.620 1.00 95.31 204 TYR A C 1
ATOM 1696 O O . TYR A 1 204 ? 10.834 5.225 -11.296 1.00 95.31 204 TYR A O 1
ATOM 1704 N N . GLN A 1 205 ? 9.311 6.161 -12.657 1.00 92.19 205 GLN A N 1
ATOM 1705 C CA . GLN A 1 205 ? 10.273 6.790 -13.551 1.00 92.19 205 GLN A CA 1
ATOM 1706 C C . GLN A 1 205 ? 11.130 7.844 -12.835 1.00 92.19 205 GLN A C 1
ATOM 1708 O O . GLN A 1 205 ? 12.341 7.892 -13.050 1.00 92.19 205 GLN A O 1
ATOM 1713 N N . LYS A 1 206 ? 10.554 8.616 -11.899 1.00 91.19 206 LYS A N 1
ATOM 1714 C CA . LYS A 1 206 ? 11.274 9.611 -11.074 1.00 91.19 206 LYS A CA 1
ATOM 1715 C C . LYS A 1 206 ? 12.464 9.021 -10.302 1.00 91.19 206 LYS A C 1
ATOM 1717 O O . LYS A 1 206 ? 13.409 9.741 -9.986 1.00 91.19 206 LYS A O 1
ATOM 1722 N N . LYS A 1 207 ? 12.423 7.722 -9.989 1.00 91.25 207 LYS A N 1
ATOM 1723 C CA . LYS A 1 207 ? 13.480 6.985 -9.273 1.00 91.25 207 LYS A CA 1
ATOM 1724 C C . LYS A 1 207 ? 14.216 5.973 -10.156 1.00 91.25 207 LYS A C 1
ATOM 1726 O O . LYS A 1 207 ? 14.910 5.100 -9.642 1.00 91.25 207 LYS A O 1
ATOM 1731 N N . PHE A 1 208 ? 14.098 6.094 -11.479 1.00 94.00 208 PHE A N 1
ATOM 1732 C CA . PHE A 1 208 ? 14.739 5.201 -12.451 1.00 94.00 208 PHE A CA 1
ATOM 1733 C C . PHE A 1 208 ? 14.375 3.720 -12.268 1.00 94.00 208 PHE A C 1
ATOM 1735 O O . PHE A 1 208 ? 15.140 2.849 -12.680 1.00 94.00 208 PHE A O 1
ATOM 1742 N N . ILE A 1 209 ? 13.216 3.417 -11.672 1.00 96.06 209 ILE A N 1
ATOM 1743 C CA . ILE A 1 209 ? 12.822 2.035 -11.372 1.00 96.06 209 ILE A CA 1
ATOM 1744 C C . ILE A 1 209 ? 12.728 1.231 -12.670 1.00 96.06 209 ILE A C 1
ATOM 1746 O O . ILE A 1 209 ? 13.359 0.187 -12.766 1.00 96.06 209 ILE A O 1
ATOM 1750 N N . PHE A 1 210 ? 12.055 1.743 -13.707 1.00 93.62 210 PHE A N 1
ATOM 1751 C CA . PHE A 1 210 ? 11.971 1.054 -15.004 1.00 93.62 210 PHE A CA 1
ATOM 1752 C C . PHE A 1 210 ? 13.341 0.745 -15.606 1.00 93.62 210 PHE A C 1
ATOM 1754 O O . PHE A 1 210 ? 13.583 -0.388 -16.010 1.00 93.62 210 PHE A O 1
ATOM 1761 N N . LYS A 1 211 ? 14.261 1.715 -15.582 1.00 93.56 211 LYS A N 1
ATOM 1762 C CA . LYS A 1 211 ? 15.631 1.515 -16.065 1.00 93.56 211 LYS A CA 1
ATOM 1763 C C . LYS A 1 211 ? 16.329 0.387 -15.303 1.00 93.56 211 LYS A C 1
ATOM 1765 O O . LYS A 1 211 ? 16.900 -0.505 -15.917 1.00 93.56 211 LYS A O 1
ATOM 1770 N N . ILE A 1 212 ? 16.242 0.402 -13.971 1.00 96.38 212 ILE A N 1
ATOM 1771 C CA . ILE A 1 212 ? 16.825 -0.632 -13.106 1.00 96.38 212 ILE A CA 1
ATOM 1772 C C . ILE A 1 212 ? 16.227 -2.007 -13.412 1.00 96.38 212 ILE A C 1
ATOM 1774 O O . ILE A 1 212 ? 16.967 -2.980 -13.536 1.00 96.38 212 ILE A O 1
ATOM 1778 N N . LEU A 1 213 ? 14.903 -2.095 -13.555 1.00 96.38 213 LEU A N 1
ATOM 1779 C CA . LEU A 1 213 ? 14.216 -3.354 -13.829 1.00 96.38 213 LEU A CA 1
ATOM 1780 C C . LEU A 1 213 ? 14.582 -3.926 -15.199 1.00 96.38 213 LEU A C 1
ATOM 1782 O O . LEU A 1 213 ? 14.836 -5.121 -15.300 1.00 96.38 213 LEU A O 1
ATOM 1786 N N . LEU A 1 214 ? 14.651 -3.091 -16.235 1.00 95.19 214 LEU A N 1
ATOM 1787 C CA . LEU A 1 214 ? 15.040 -3.521 -17.579 1.00 95.19 214 LEU A CA 1
ATOM 1788 C C . LEU A 1 214 ? 16.508 -3.960 -17.630 1.00 95.19 214 LEU A C 1
ATOM 1790 O O . LEU A 1 214 ? 16.812 -4.996 -18.211 1.00 95.19 214 LEU A O 1
ATOM 1794 N N . SER A 1 215 ? 17.412 -3.252 -16.946 1.00 95.44 215 SER A N 1
ATOM 1795 C CA . SER A 1 215 ? 18.799 -3.712 -16.796 1.00 95.44 215 SER A CA 1
ATOM 1796 C C . SER A 1 215 ? 18.899 -5.016 -15.997 1.00 95.44 215 SER A C 1
ATOM 1798 O O . SER A 1 215 ? 19.713 -5.877 -16.317 1.00 95.44 215 SER A O 1
ATOM 1800 N N . TYR A 1 216 ? 18.066 -5.196 -14.967 1.00 96.19 216 TYR A N 1
ATOM 1801 C CA . TYR A 1 216 ? 18.030 -6.441 -14.203 1.00 96.19 216 TYR A CA 1
ATOM 1802 C C . TYR A 1 216 ? 17.455 -7.606 -15.016 1.00 96.19 216 TYR A C 1
ATOM 1804 O O . TYR A 1 216 ? 17.934 -8.726 -14.867 1.00 96.19 216 TYR A O 1
ATOM 1812 N N . TYR A 1 217 ? 16.468 -7.367 -15.883 1.00 96.31 217 TYR A N 1
ATOM 1813 C CA . TYR A 1 217 ? 15.864 -8.383 -16.749 1.00 96.31 217 TYR A CA 1
ATOM 1814 C C . TYR A 1 217 ? 16.908 -9.114 -17.608 1.00 96.31 217 TYR A C 1
ATOM 1816 O O . TYR A 1 217 ? 16.887 -10.344 -17.664 1.00 96.31 217 TYR A O 1
ATOM 1824 N N . ASP A 1 218 ? 17.835 -8.360 -18.204 1.00 92.81 218 ASP A N 1
ATOM 1825 C CA . ASP A 1 218 ? 18.899 -8.869 -19.084 1.00 92.81 218 ASP A CA 1
ATOM 1826 C C . ASP A 1 218 ? 20.135 -9.391 -18.320 1.00 92.81 218 ASP A C 1
ATOM 1828 O O . ASP A 1 218 ? 21.073 -9.941 -18.891 1.00 92.81 218 ASP A O 1
ATOM 1832 N N . SER A 1 219 ? 20.163 -9.235 -16.995 1.00 94.88 219 SER A N 1
ATOM 1833 C CA . SER A 1 219 ? 21.312 -9.648 -16.188 1.00 94.88 219 SER A CA 1
ATOM 1834 C C . SER A 1 219 ? 21.359 -11.162 -15.948 1.00 94.88 219 SER A C 1
ATOM 1836 O O . SER A 1 219 ? 20.335 -11.818 -15.757 1.00 94.88 219 SER A O 1
ATOM 1838 N N . ALA A 1 220 ? 22.570 -11.716 -15.816 1.00 93.19 220 ALA A N 1
ATOM 1839 C CA . ALA A 1 220 ? 22.787 -13.139 -15.519 1.00 93.19 220 ALA A CA 1
ATOM 1840 C C . ALA A 1 220 ? 22.232 -13.601 -14.152 1.00 93.19 220 ALA A C 1
ATOM 1842 O O . ALA A 1 220 ? 22.155 -14.797 -13.880 1.00 93.19 220 ALA A O 1
ATOM 1843 N N . ILE A 1 221 ? 21.863 -12.660 -13.278 1.00 89.94 221 ILE A N 1
ATOM 1844 C CA . ILE A 1 221 ? 21.315 -12.911 -11.936 1.00 89.94 221 ILE A CA 1
ATOM 1845 C C . ILE A 1 221 ? 19.784 -12.745 -11.876 1.00 89.94 221 ILE A C 1
ATOM 1847 O O . ILE A 1 221 ? 19.195 -12.755 -10.788 1.00 89.94 221 ILE A O 1
ATOM 1851 N N . SER A 1 222 ? 19.137 -12.552 -13.029 1.00 94.00 222 SER A N 1
ATOM 1852 C CA . SER A 1 222 ? 17.682 -12.507 -13.166 1.00 94.00 222 SER A CA 1
ATOM 1853 C C . SER A 1 222 ? 17.103 -13.913 -13.231 1.00 94.00 222 SER A C 1
ATOM 1855 O O . SER A 1 222 ? 17.498 -14.710 -14.079 1.00 94.00 222 SER A O 1
ATOM 1857 N N . ASP A 1 223 ? 16.161 -14.231 -12.345 1.00 93.19 223 ASP A N 1
ATOM 1858 C CA . ASP A 1 223 ? 15.415 -15.486 -12.433 1.00 93.19 223 ASP A CA 1
ATOM 1859 C C . ASP A 1 223 ? 14.146 -15.339 -13.288 1.00 93.19 223 ASP A C 1
ATOM 1861 O O . ASP A 1 223 ? 13.613 -14.245 -13.488 1.00 93.19 223 ASP A O 1
ATOM 1865 N N . ALA A 1 224 ? 13.635 -16.466 -13.789 1.00 95.00 224 ALA A N 1
ATOM 1866 C CA . ALA A 1 224 ? 12.481 -16.489 -14.688 1.00 95.00 224 ALA A CA 1
ATOM 1867 C C . ALA A 1 224 ? 11.210 -15.875 -14.069 1.00 95.00 224 ALA A C 1
ATOM 1869 O O . ALA A 1 224 ? 10.369 -15.322 -14.782 1.00 95.00 224 ALA A O 1
ATOM 1870 N N . HIS A 1 225 ? 11.050 -15.960 -12.743 1.00 95.00 225 HIS A N 1
ATOM 1871 C CA . HIS A 1 225 ? 9.904 -15.371 -12.055 1.00 95.00 225 HIS A CA 1
ATOM 1872 C C . HIS A 1 225 ? 9.994 -13.842 -12.052 1.00 95.00 225 HIS A C 1
ATOM 1874 O O . HIS A 1 225 ? 9.037 -13.162 -12.429 1.00 95.00 225 HIS A O 1
ATOM 1880 N N . SER A 1 226 ? 11.166 -13.312 -11.708 1.00 95.88 226 SER A N 1
ATOM 1881 C CA . SER A 1 226 ? 11.470 -11.886 -11.759 1.00 95.88 226 SER A CA 1
ATOM 1882 C C . SER A 1 226 ? 11.289 -11.328 -13.169 1.00 95.88 226 SER A C 1
ATOM 1884 O O . SER A 1 226 ? 10.588 -10.334 -13.360 1.00 95.88 226 SER A O 1
ATOM 1886 N N . GLN A 1 227 ? 11.837 -12.016 -14.175 1.00 96.69 227 GLN A N 1
ATOM 1887 C CA . GLN A 1 227 ? 11.684 -11.658 -15.585 1.00 96.69 227 GLN A CA 1
ATOM 1888 C C . GLN A 1 227 ? 10.212 -11.597 -16.007 1.00 96.69 227 GLN A C 1
ATOM 1890 O O . GLN A 1 227 ? 9.791 -10.643 -16.663 1.00 96.69 227 GLN A O 1
ATOM 1895 N N . LYS A 1 228 ? 9.399 -12.574 -15.586 1.00 96.81 228 LYS A N 1
ATOM 1896 C CA . LYS A 1 228 ? 7.955 -12.586 -15.850 1.00 96.81 228 LYS A CA 1
ATOM 1897 C C . LYS A 1 228 ? 7.252 -11.369 -15.243 1.00 96.81 228 LYS A C 1
ATOM 1899 O O . LYS A 1 228 ? 6.446 -10.748 -15.934 1.00 96.81 228 LYS A O 1
ATOM 1904 N N . LEU A 1 229 ? 7.534 -11.020 -13.985 1.00 96.88 229 LEU A N 1
ATOM 1905 C CA . LEU A 1 229 ? 6.934 -9.847 -13.332 1.00 96.88 229 LEU A CA 1
ATOM 1906 C C . LEU A 1 229 ? 7.309 -8.545 -14.051 1.00 96.88 229 LEU A C 1
ATOM 1908 O O . LEU A 1 229 ? 6.441 -7.703 -14.282 1.00 96.88 229 LEU A O 1
ATOM 1912 N N . ILE A 1 230 ? 8.570 -8.409 -14.469 1.00 96.94 230 ILE A N 1
ATOM 1913 C CA . ILE A 1 230 ? 9.050 -7.240 -15.217 1.00 96.94 230 ILE A CA 1
ATOM 1914 C C . ILE A 1 230 ? 8.337 -7.133 -16.569 1.00 96.94 230 ILE A C 1
ATOM 1916 O O . ILE A 1 230 ? 7.811 -6.073 -16.899 1.00 96.94 230 ILE A O 1
ATOM 1920 N N . LEU A 1 231 ? 8.226 -8.230 -17.325 1.00 95.88 231 LEU A N 1
ATOM 1921 C CA . LEU A 1 231 ? 7.506 -8.235 -18.604 1.00 95.88 231 LEU A CA 1
ATOM 1922 C C . LEU A 1 231 ? 6.023 -7.898 -18.446 1.00 95.88 231 LEU A C 1
ATOM 1924 O O . LEU A 1 231 ? 5.471 -7.159 -19.261 1.00 95.88 231 LEU A O 1
ATOM 1928 N N . LEU A 1 232 ? 5.364 -8.417 -17.407 1.00 95.19 232 LEU A N 1
ATOM 1929 C CA . LEU A 1 232 ? 3.968 -8.087 -17.125 1.00 95.19 232 LEU A CA 1
ATOM 1930 C C . LEU A 1 232 ? 3.798 -6.603 -16.773 1.00 95.19 232 LEU A C 1
ATOM 1932 O O . LEU A 1 232 ? 2.829 -5.980 -17.207 1.00 95.19 232 LEU A O 1
ATOM 1936 N N . MET A 1 233 ? 4.753 -6.020 -16.049 1.00 94.38 233 MET A N 1
ATOM 1937 C CA . MET A 1 233 ? 4.775 -4.589 -15.753 1.00 94.38 233 MET A CA 1
ATOM 1938 C C . MET A 1 233 ? 4.948 -3.755 -17.027 1.00 94.38 233 MET A C 1
ATOM 1940 O O . MET A 1 233 ? 4.147 -2.858 -17.272 1.00 94.38 233 MET A O 1
ATOM 1944 N N . VAL A 1 234 ? 5.915 -4.092 -17.886 1.00 93.06 234 VAL A N 1
ATOM 1945 C CA . VAL A 1 234 ? 6.116 -3.419 -19.184 1.00 93.06 234 VAL A CA 1
ATOM 1946 C C . VAL A 1 234 ? 4.866 -3.543 -20.058 1.00 93.06 234 VAL A C 1
ATOM 1948 O O . VAL A 1 234 ? 4.390 -2.550 -20.603 1.00 93.06 234 VAL A O 1
ATOM 1951 N N . LYS A 1 235 ? 4.267 -4.736 -20.135 1.00 93.06 235 LYS A N 1
ATOM 1952 C CA . LYS A 1 235 ? 3.018 -4.972 -20.871 1.00 93.06 235 LYS A CA 1
ATOM 1953 C C . LYS A 1 235 ? 1.885 -4.073 -20.374 1.00 93.06 235 LYS A C 1
ATOM 1955 O O . LYS A 1 235 ? 1.175 -3.497 -21.194 1.00 93.06 235 LYS A O 1
ATOM 1960 N N . ASN A 1 236 ? 1.703 -3.966 -19.058 1.00 89.25 236 ASN A N 1
ATOM 1961 C CA . ASN A 1 236 ? 0.678 -3.105 -18.471 1.00 89.25 236 ASN A CA 1
ATOM 1962 C C . ASN A 1 236 ? 0.971 -1.623 -18.743 1.00 89.25 236 ASN A C 1
ATOM 1964 O O . ASN A 1 236 ? 0.058 -0.872 -19.070 1.00 89.25 236 ASN A O 1
ATOM 1968 N N . ALA A 1 237 ? 2.238 -1.211 -18.674 1.00 89.56 237 ALA A N 1
ATOM 1969 C CA . ALA A 1 237 ? 2.655 0.168 -18.905 1.00 89.56 237 ALA A CA 1
ATOM 1970 C C . ALA A 1 237 ? 2.367 0.593 -20.355 1.00 89.56 237 ALA A C 1
ATOM 1972 O O . ALA A 1 237 ? 1.852 1.681 -20.601 1.00 89.56 237 ALA A O 1
ATOM 1973 N N . CYS A 1 238 ? 2.593 -0.310 -21.312 1.00 90.50 238 CYS A N 1
ATOM 1974 C CA . CYS A 1 238 ? 2.324 -0.083 -22.731 1.00 90.50 238 CYS A CA 1
ATOM 1975 C C . CYS A 1 238 ? 0.833 0.032 -23.099 1.00 90.50 238 CYS A C 1
ATOM 1977 O O . CYS A 1 238 ? 0.529 0.355 -24.247 1.00 90.50 238 CYS A O 1
ATOM 1979 N N . GLN A 1 239 ? -0.103 -0.210 -22.172 1.00 88.25 239 GLN A N 1
ATOM 1980 C CA . GLN A 1 239 ? -1.533 0.025 -22.423 1.00 88.25 239 GLN A CA 1
ATOM 1981 C C . GLN A 1 239 ? -1.851 1.518 -22.570 1.00 88.25 239 GLN A C 1
ATOM 1983 O O . GLN A 1 239 ? -2.795 1.883 -23.269 1.00 88.25 239 GLN A O 1
ATOM 1988 N N . GLU A 1 240 ? -1.046 2.384 -21.953 1.00 87.50 240 GLU A N 1
ATOM 1989 C CA . GLU A 1 240 ? -1.180 3.833 -22.045 1.00 87.50 240 GLU A CA 1
ATOM 1990 C C . GLU A 1 240 ? -0.217 4.392 -23.098 1.00 87.50 240 GLU A C 1
ATOM 1992 O O . GLU A 1 240 ? 1.005 4.269 -22.987 1.00 87.50 240 GLU A O 1
ATOM 1997 N N . LYS A 1 241 ? -0.754 5.069 -24.122 1.00 87.38 241 LYS A N 1
ATOM 1998 C CA . LYS A 1 241 ? 0.037 5.542 -25.274 1.00 87.38 241 LYS A CA 1
ATOM 1999 C C . LYS A 1 241 ? 1.210 6.440 -24.867 1.00 87.38 241 LYS A C 1
ATOM 2001 O O . LYS A 1 241 ? 2.298 6.305 -25.419 1.00 87.38 241 LYS A O 1
ATOM 2006 N N . SER A 1 242 ? 1.002 7.360 -23.924 1.00 89.00 242 SER A N 1
ATOM 2007 C CA . SER A 1 242 ? 2.060 8.271 -23.463 1.00 89.00 242 SER A CA 1
ATOM 2008 C C . SER A 1 242 ? 3.210 7.526 -22.787 1.00 89.00 242 SER A C 1
ATOM 2010 O O . SER A 1 242 ? 4.365 7.897 -22.965 1.00 89.00 242 SER A O 1
ATOM 2012 N N . VAL A 1 243 ? 2.888 6.465 -22.044 1.00 90.31 243 VAL A N 1
ATOM 2013 C CA . VAL A 1 243 ? 3.856 5.626 -21.335 1.00 90.31 243 VAL A CA 1
ATOM 2014 C C . VAL A 1 243 ? 4.625 4.749 -22.320 1.00 90.31 243 VAL A C 1
ATOM 2016 O O . VAL A 1 243 ? 5.846 4.690 -22.252 1.00 90.31 243 VAL A O 1
ATOM 2019 N N . ALA A 1 244 ? 3.941 4.144 -23.294 1.00 89.56 244 ALA A N 1
ATOM 2020 C CA . ALA A 1 244 ? 4.591 3.369 -24.351 1.00 89.56 244 ALA A CA 1
ATOM 2021 C C . ALA A 1 244 ? 5.615 4.209 -25.138 1.00 89.56 244 ALA A C 1
ATOM 2023 O O . ALA A 1 244 ? 6.725 3.755 -25.404 1.00 89.56 244 ALA A O 1
ATOM 2024 N N . VAL A 1 245 ? 5.261 5.454 -25.481 1.00 89.06 245 VAL A N 1
ATOM 2025 C CA . VAL A 1 245 ? 6.174 6.380 -26.172 1.00 89.06 245 VAL A CA 1
ATOM 2026 C C . VAL A 1 245 ? 7.386 6.726 -25.306 1.00 89.06 245 VAL A C 1
ATOM 2028 O O . VAL A 1 245 ? 8.496 6.775 -25.830 1.00 89.06 245 VAL A O 1
ATOM 2031 N N . ASP A 1 246 ? 7.189 6.967 -24.008 1.00 90.56 246 ASP A N 1
ATOM 2032 C CA . ASP A 1 246 ? 8.286 7.233 -23.070 1.00 90.56 246 ASP A CA 1
ATOM 2033 C C . ASP A 1 246 ? 9.229 6.029 -22.949 1.00 90.56 246 ASP A C 1
ATOM 2035 O O . ASP A 1 246 ? 10.442 6.190 -23.070 1.00 90.56 246 ASP A O 1
ATOM 2039 N N . LEU A 1 247 ? 8.671 4.821 -22.809 1.00 88.19 247 LEU A N 1
ATOM 2040 C CA . LEU A 1 247 ? 9.431 3.575 -22.738 1.00 88.19 247 LEU A CA 1
ATOM 2041 C C . LEU A 1 247 ? 10.325 3.379 -23.962 1.00 88.19 247 LEU A C 1
ATOM 2043 O O . LEU A 1 247 ? 11.517 3.149 -23.804 1.00 88.19 247 LEU A O 1
ATOM 2047 N N . VAL A 1 248 ? 9.782 3.545 -25.170 1.00 88.69 248 VAL A N 1
ATOM 2048 C CA . VAL A 1 248 ? 10.559 3.393 -26.411 1.00 88.69 248 VAL A CA 1
ATOM 2049 C C . VAL A 1 248 ? 11.637 4.469 -26.540 1.00 88.69 248 VAL A C 1
ATOM 2051 O O . VAL A 1 248 ? 12.747 4.175 -26.960 1.00 88.69 248 VAL A O 1
ATOM 2054 N N . LYS A 1 249 ? 11.334 5.724 -26.191 1.00 88.19 249 LYS A N 1
ATOM 2055 C CA . LYS A 1 249 ? 12.284 6.833 -26.375 1.00 8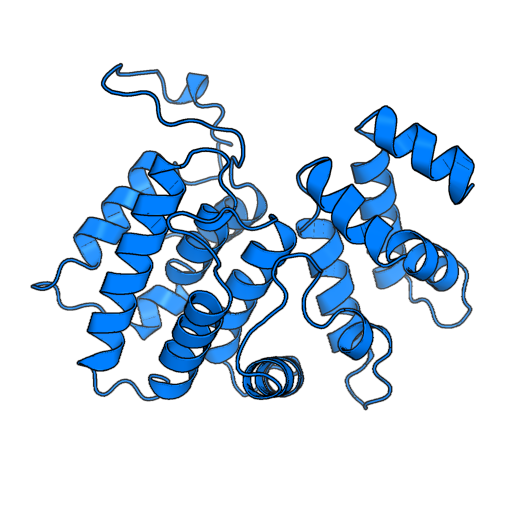8.19 249 LYS A CA 1
ATOM 2056 C C . LYS A 1 249 ? 13.426 6.836 -25.367 1.00 88.19 249 LYS A C 1
ATOM 2058 O O . LYS A 1 249 ? 14.518 7.273 -25.712 1.00 88.19 249 LYS A O 1
ATOM 2063 N N . ASN A 1 250 ? 13.156 6.422 -24.131 1.00 85.62 250 ASN A N 1
ATOM 2064 C CA . ASN A 1 250 ? 14.089 6.580 -23.016 1.00 85.62 250 ASN A CA 1
ATOM 2065 C C . ASN A 1 250 ? 14.693 5.256 -22.529 1.00 85.62 250 ASN A C 1
ATOM 2067 O O . ASN A 1 250 ? 15.665 5.292 -21.773 1.00 85.62 250 ASN A O 1
ATOM 2071 N N . HIS A 1 251 ? 14.132 4.112 -22.935 1.00 82.12 251 HIS A N 1
ATOM 2072 C CA . HIS A 1 251 ? 14.561 2.783 -22.482 1.00 82.12 251 HIS A CA 1
ATOM 2073 C C . HIS A 1 251 ? 14.568 1.701 -23.580 1.00 82.12 251 HIS A C 1
ATOM 2075 O O . HIS A 1 251 ? 14.838 0.545 -23.252 1.00 82.12 251 HIS A O 1
ATOM 2081 N N . GLY A 1 252 ? 14.221 2.043 -24.828 1.00 61.94 252 GLY A N 1
ATOM 2082 C CA . GLY A 1 252 ? 14.209 1.134 -25.983 1.00 61.94 252 GLY A CA 1
ATOM 2083 C C . GLY A 1 252 ? 15.504 1.115 -26.781 1.00 61.94 252 GLY A C 1
ATOM 2084 O O . GLY A 1 252 ? 16.406 1.934 -26.489 1.00 61.94 252 GLY A O 1
#

Organism: NCBI:txid1028688

Foldseek 3Di:
DDQQLDVCQLLPPPQAQEDDPPDPDDPVVSPPDPSHDDLVVLLVVLCVCLPQVHDDPLLVCLLSLVLLSLLQQLQHPYLVSLLSSLSSLVSSLVNLVPDPDPLSVVSNLLSQQAVVQDPDRSHRAQNLLSNLSSVLSNCSVPCPDPVVVVSVCQSPVDSYDNSLARRPLCCLCVPPDPCNVVSNLVNLVSLLSRCDDPSSVVRCVVVCNLVVLLVLLPDPPDDPSSVVSNVSSLVVQVVDVVSVVCCVVPPD

InterPro domains:
  IPR032436 URB1, C-terminal domain [PF16201] (67-252)
  IPR039844 Nucleolar pre-ribosomal-associated protein 1 [PTHR13500] (1-252)

Secondary structure (DSSP, 8-state):
--HHHHHHHHHT--TTPPPPPS----TTTTT--TTS--HHHHHHHHHHHHSTT----HHHHHHTTHHHHHHHHTT-S-HHHHHHHHHHHHHHHHHHHTS--TTHHHHHHHHHHHHHT-SSTTPPPPHHHHHHHHHHHHHTT-TTSTTHHHHHHHHHH-SS--TTS-TTHHHHHT--STTHHHHHHHHHHHHHHH--SHHHHHHHHHTTHHHHHHHHHTSTT--HHHHHHHHHHHHHHTTSHHHHHHHHHHH-

=== Feature glossary ===
The record interleaves many kinds of information about one protein. Here is each kind framed as the question it answers.

Q: What are the backbone torsion angles?
A: φ (phi) and ψ (psi) are the two rotatable backbone dihedrals per residue: φ is the C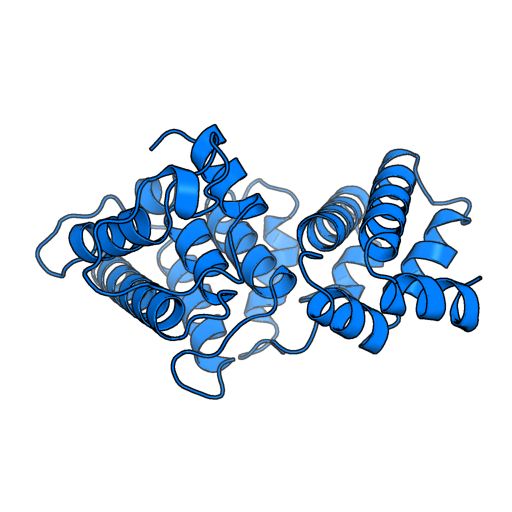(i-1)–N–Cα–C torsion, ψ is the N–Cα–C–N(i+1) torsion, both in degrees on (−180°, 180°]. α-helical residues cluster near (−60°, −45°); β-strand residues near (−120°, +130°). A Ramachandran plot is simply a scatter of (φ, ψ) for every residue.

Q: What is the amino-acid chain?
A: This is the polypeptide sequence — one letter per residue, N-terminus first. Length ranges from a few dozen residues for small domains to over a thousand for large multi-domain proteins.

Q: How mobile is each atom in the crystal?
A: For experimental (PDB) structures, the B-factor (temperature factor) quantifies the positional spread of each atom in the crystal — a combination of thermal vibration and static disorder — in units of Å². High B-factors mark flexible loops or poorly resolved regions; low B-factors mark the rigid, well-ordered core.

Q: Are the domains correctly placed relative to each other?
A: Predicted Aligned Error (PAE) is an AlphaFold confidence matrix: entry (i, j) is the expected error in the position of residue j, in ångströms, when the prediction is superimposed on the true structure at residue i. Low PAE within a block of residues means that block is internally rigid and well-predicted; high PAE between two blocks means their relative placement is uncertain even if each block individually is confident.

Q: How confident is the AlphaFold model at each residue?
A: pLDDT is the predicted lDDT-Cα score: AlphaFold's confidence that the local environment of each residue (all inter-atomic distances within 15 Å) is correctly placed. It is a per-residue number between 0 and 100, with higher meaning more reliable.

Q: What family and function is it annotated with?
A: Functional annotations link the protein to curated databases. InterPro entries identify conserved domains and families by matching the sequence against member-database signatures (Pfam, PROSITE, CDD, …). Gene Ontology (GO) terms describe molecular function, biological process, and cellular component in a controlled vocabulary. CATH places the structure in a hierarchical fold classification (Class/Architecture/Topology/Homologous-superfamily). The organism is the source species.

Q: How big and how compact is the whole molecule?
A: Three whole-structure scalars: the radius of gyration (RMS distance of Cα from centroid, in Å), the count of Cα–Cα contacts (pairs closer than 8 Å and separated by more than four residues in sequence — i.e. tertiary, not local, contacts), and the bounding-box dimensions. Together they distinguish compact globular folds from extended fibres or disordered chains.

Q: What known structures does this most resemble?
A: The Foldseek neighbor list gives the closest experimentally determined structures in the PDB, ranked by structural alignment. TM-score near 1 means near-identical fold; near 0.3 means only rough topology match. This is how one finds what a novel AlphaFold prediction most resembles in the solved-structure universe.

Q: Which residues are buried vs exposed?
A: SASA measures how much of the protein is reachable by solvent. It is computed by rolling a water-sized probe over the atomic surface and summing the exposed area (Å²). Per-residue SASA distinguishes core (buried, low SASA) from surface (exposed, high SASA) residues; total SASA is a whole-molecule size measure.

Q: Which residues are in helices, strands, or loops?
A: Eight-state secondary structure (DSSP): H is the canonical α-helix, G the tighter 3₁₀-helix, I the wider π-helix; E/B are β-structure, T and S are turns and bends, and '-' is everything else. DSSP derives these from the pattern of main-chain N–H···O=C hydrogen bonds, not from the sequence.

Q: Where is each backbone atom in 3D?
A: Structure coordinates are given as an mmCIF _atom_site loop: one row per atom with element, residue name, chain id, sequence number, and x/y/z position in Å. Only the four main-chain atoms per residue are included here; side chains are omitted to keep the record compact.

Q: What if only a Cα trace is available?
A: Three-state secondary structure (P-SEA) collapses the eight DSSP classes into helix (a), strand (b), and coil (c). P-SEA assigns these from Cα geometry alone — distances and angles — without requiring backbone oxygens, so it works on any Cα trace.

Q: What do the rendered images show?
A: The six renders are orthographic views along the three Cartesian axes in both directions. Representation (cartoon, sticks, or surface) and color scheme (sequence-rainbow or by-chain) vary across proteins so the training set covers all the common visualization conventions.

Q: What does the local fold look like, residue by residue?
A: Foldseek's 3Di representation compresses backbone geometry into a per-residue letter drawn from a learned twenty-state alphabet. It captures the tertiary interaction pattern around each residue — which residues are packed against it in space, regardless of where they are in sequence.

Q: What do the diagnostic plots show?
A: The contact map is a binary N×N matrix image: pixel (i, j) is dark where Cα_i and Cα_j are within 8 Å and |i−j|>4. Because the |i−j|>4 filter removes local helical contacts, off-diagonal stripes parallel to the main diagonal indicate parallel β-sheets; stripes perpendicular to it indicate antiparallel β-sheets. The Ramachandran plot scatters every residue's (φ, ψ) pair against the sterically allowed regions. The PAE heatmap renders the predicted-aligned-error matrix.